Protein AF-A0A149QS52-F1 (afdb_monomer)

Radius of gyration: 24.91 Å; Cα contacts (8 Å, |Δi|>4): 402; chains: 1; bounding box: 90×67×47 Å

Structure (mmCIF, N/CA/C/O backbone):
data_AF-A0A149QS52-F1
#
_entry.id   AF-A0A149QS52-F1
#
loop_
_atom_site.group_PDB
_atom_site.id
_atom_site.type_symbol
_atom_site.label_atom_id
_atom_site.label_alt_id
_atom_site.label_comp_id
_atom_site.label_asym_id
_atom_site.label_entity_id
_atom_site.label_seq_id
_atom_site.pdbx_PDB_ins_code
_atom_site.Cartn_x
_atom_site.Cartn_y
_atom_site.Cartn_z
_atom_site.occupancy
_atom_site.B_iso_or_equiv
_atom_site.auth_seq_id
_atom_site.auth_comp_id
_atom_site.auth_asym_id
_atom_site.auth_atom_id
_atom_site.pdbx_PDB_model_num
ATOM 1 N N . MET A 1 1 ? 70.758 9.387 -26.463 1.00 49.19 1 MET A N 1
ATOM 2 C CA . MET A 1 1 ? 69.620 9.910 -25.668 1.00 49.19 1 MET A CA 1
ATOM 3 C C . MET A 1 1 ? 69.580 9.155 -24.348 1.00 49.19 1 MET A C 1
ATOM 5 O O . MET A 1 1 ? 69.603 7.935 -24.377 1.00 49.19 1 MET A O 1
ATOM 9 N N . SER A 1 2 ? 69.634 9.865 -23.218 1.00 42.16 2 SER A N 1
ATOM 10 C CA . SER A 1 2 ? 69.760 9.280 -21.871 1.00 42.16 2 SER A CA 1
ATOM 11 C C . SER A 1 2 ? 68.468 8.578 -21.426 1.00 42.16 2 SER A C 1
ATOM 13 O O . SER A 1 2 ? 67.384 9.143 -21.598 1.00 42.16 2 SER A O 1
ATOM 15 N N . MET A 1 3 ? 68.589 7.380 -20.831 1.00 37.09 3 MET A N 1
ATOM 16 C CA . MET A 1 3 ? 67.483 6.552 -20.309 1.00 37.09 3 MET A CA 1
ATOM 17 C C . MET A 1 3 ? 66.533 7.300 -19.355 1.00 37.09 3 MET A C 1
ATOM 19 O O . MET A 1 3 ? 65.380 6.902 -19.205 1.00 37.09 3 MET A O 1
ATOM 23 N N . LEU A 1 4 ? 66.965 8.420 -18.766 1.00 39.09 4 LEU A N 1
ATOM 24 C CA . LEU A 1 4 ? 66.135 9.236 -17.877 1.00 39.09 4 LEU A CA 1
ATOM 25 C C . LEU A 1 4 ? 64.912 9.875 -18.568 1.00 39.09 4 LEU A C 1
ATOM 27 O O . LEU A 1 4 ? 63.913 10.140 -17.904 1.00 39.09 4 LEU A O 1
ATOM 31 N N . LYS A 1 5 ? 64.959 10.106 -19.891 1.00 38.41 5 LYS A N 1
ATOM 32 C CA . LYS A 1 5 ? 63.836 10.707 -20.644 1.00 38.41 5 LYS A CA 1
ATOM 33 C C . LYS A 1 5 ? 62.728 9.712 -21.009 1.00 38.41 5 LYS A C 1
ATOM 35 O O . LYS A 1 5 ? 61.634 10.134 -21.362 1.00 38.41 5 LYS A O 1
ATOM 40 N N . ILE A 1 6 ? 62.998 8.407 -20.932 1.00 41.91 6 ILE A N 1
ATOM 41 C CA . ILE A 1 6 ? 62.017 7.366 -21.283 1.00 41.91 6 ILE A CA 1
ATOM 42 C C . ILE A 1 6 ? 61.098 7.073 -20.088 1.00 41.91 6 ILE A C 1
ATOM 44 O O . ILE A 1 6 ? 59.899 6.894 -20.269 1.00 41.91 6 ILE A O 1
ATOM 48 N N . ILE A 1 7 ? 61.624 7.144 -18.861 1.00 42.94 7 ILE A N 1
ATOM 49 C CA . ILE A 1 7 ? 60.865 6.863 -17.628 1.00 42.94 7 ILE A CA 1
ATOM 50 C C . ILE A 1 7 ? 59.848 7.979 -17.307 1.00 42.94 7 ILE A C 1
ATOM 52 O O . ILE A 1 7 ? 58.797 7.725 -16.713 1.00 42.94 7 ILE A O 1
ATOM 56 N N . THR A 1 8 ? 60.118 9.213 -17.740 1.00 38.91 8 THR A N 1
ATOM 57 C CA . THR A 1 8 ? 59.237 10.371 -17.508 1.00 38.91 8 THR A CA 1
ATOM 58 C C . THR A 1 8 ? 58.045 10.437 -18.468 1.00 38.91 8 THR A C 1
ATOM 60 O O . THR A 1 8 ? 57.011 10.979 -18.092 1.00 38.91 8 THR A O 1
ATOM 63 N N . LEU A 1 9 ? 58.127 9.858 -19.674 1.00 39.88 9 LEU A N 1
ATOM 64 C CA . LEU A 1 9 ? 56.989 9.843 -20.607 1.00 39.88 9 LEU A CA 1
ATOM 65 C C . LEU A 1 9 ? 55.986 8.719 -20.301 1.00 39.88 9 LEU A C 1
ATOM 67 O O . LEU A 1 9 ? 54.780 8.924 -20.419 1.00 39.88 9 LEU A O 1
ATOM 71 N N . THR A 1 10 ? 56.450 7.545 -19.866 1.00 43.22 10 THR A N 1
ATOM 72 C CA . THR A 1 10 ? 55.568 6.404 -19.555 1.00 43.22 10 THR A CA 1
ATOM 73 C C . THR A 1 10 ? 54.743 6.605 -18.283 1.00 43.22 10 THR A C 1
ATOM 75 O O . THR A 1 10 ? 53.641 6.072 -18.174 1.00 43.22 10 THR A O 1
ATOM 78 N N . THR A 1 11 ? 55.228 7.410 -17.336 1.00 44.59 11 THR A N 1
ATOM 79 C CA . THR A 1 11 ? 54.504 7.719 -16.092 1.00 44.59 11 THR A CA 1
ATOM 80 C C . THR A 1 11 ? 53.377 8.735 -16.304 1.00 44.59 11 THR A C 1
ATOM 82 O O . THR A 1 11 ? 52.309 8.578 -15.719 1.00 44.59 11 THR A O 1
ATOM 85 N N . VAL A 1 12 ? 53.539 9.714 -17.200 1.00 43.75 12 VAL A N 1
ATOM 86 C CA . VAL A 1 12 ? 52.496 10.725 -17.471 1.00 43.75 12 VAL A CA 1
ATOM 87 C C . VAL A 1 12 ? 51.313 10.141 -18.255 1.00 43.75 12 VAL A C 1
ATOM 89 O O . VAL A 1 12 ? 50.164 10.469 -17.952 1.00 43.75 12 VAL A O 1
ATOM 92 N N . VAL A 1 13 ? 51.561 9.223 -19.200 1.00 45.56 13 VAL A N 1
ATOM 93 C CA . VAL A 1 13 ? 50.500 8.557 -19.988 1.00 45.56 13 VAL A CA 1
ATOM 94 C C . VAL A 1 13 ? 49.746 7.508 -19.157 1.00 45.56 13 VAL A C 1
ATOM 96 O O . VAL A 1 13 ? 48.525 7.400 -19.257 1.00 45.56 13 VAL A O 1
ATOM 99 N N . GLY A 1 14 ? 50.441 6.778 -18.275 1.00 40.72 14 GLY A N 1
ATOM 100 C CA . GLY A 1 14 ? 49.806 5.808 -17.375 1.00 40.72 14 GLY A CA 1
ATOM 101 C C . GLY A 1 14 ? 48.867 6.455 -16.350 1.00 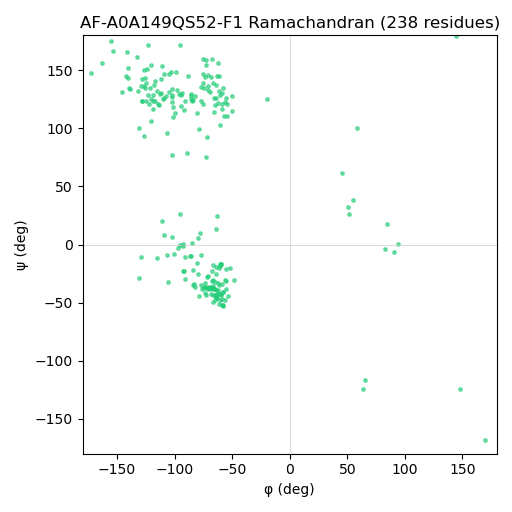40.72 14 GLY A C 1
ATOM 102 O O . GLY A 1 14 ? 47.786 5.931 -16.087 1.00 40.72 14 GLY A O 1
ATOM 103 N N . VAL A 1 15 ? 49.232 7.629 -15.820 1.00 45.12 15 VAL A N 1
ATOM 104 C CA . VAL A 1 15 ? 48.411 8.356 -14.834 1.00 45.12 15 VAL A CA 1
ATOM 105 C C . VAL A 1 15 ? 47.194 9.024 -15.484 1.00 45.12 15 VAL A C 1
ATOM 107 O O . VAL A 1 15 ? 46.111 8.997 -14.907 1.00 45.12 15 VAL A O 1
ATOM 110 N N . THR A 1 16 ? 47.306 9.551 -16.709 1.00 47.09 16 THR A N 1
ATOM 111 C CA . THR A 1 16 ? 46.136 10.098 -17.428 1.00 47.09 16 THR A CA 1
ATOM 112 C C . THR A 1 16 ? 45.157 9.007 -17.868 1.00 47.09 16 THR A C 1
ATOM 114 O O . THR A 1 16 ? 43.947 9.211 -17.761 1.00 47.09 16 THR A O 1
ATOM 117 N N . ALA A 1 17 ? 45.642 7.826 -18.270 1.00 46.97 17 ALA A N 1
ATOM 118 C CA . ALA A 1 17 ? 44.786 6.679 -18.581 1.00 46.97 17 ALA A CA 1
ATOM 119 C C . ALA A 1 17 ? 44.076 6.111 -17.336 1.00 46.97 17 ALA A C 1
ATOM 121 O O . ALA A 1 17 ? 42.897 5.770 -17.423 1.00 46.97 17 ALA A O 1
ATOM 122 N N . LEU A 1 18 ? 44.736 6.071 -16.168 1.00 43.19 18 LEU A N 1
ATOM 123 C CA . LEU A 1 18 ? 44.090 5.671 -14.909 1.00 43.19 18 LEU A CA 1
ATOM 124 C C . LEU A 1 18 ? 43.056 6.697 -14.423 1.00 43.19 18 LEU A C 1
ATOM 126 O O . LEU A 1 18 ? 41.998 6.301 -13.940 1.00 43.19 18 LEU A O 1
ATOM 130 N N . CYS A 1 19 ? 43.315 7.999 -14.578 1.00 46.00 19 CYS A N 1
ATOM 131 C CA . CYS A 1 19 ? 42.349 9.039 -14.213 1.00 46.00 19 CYS A CA 1
ATOM 132 C C . CYS A 1 19 ? 41.124 9.042 -15.140 1.00 46.00 19 CYS A C 1
ATOM 134 O O . CYS A 1 19 ? 40.009 9.246 -14.667 1.00 46.00 19 CYS A O 1
ATOM 136 N N . LEU A 1 20 ? 41.300 8.764 -16.437 1.00 44.38 20 LEU A N 1
ATOM 137 C CA . LEU A 1 20 ? 40.186 8.637 -17.381 1.00 44.38 20 LEU A CA 1
ATOM 138 C C . LEU A 1 20 ? 39.415 7.323 -17.183 1.00 44.38 20 LEU A C 1
ATOM 140 O O . LEU A 1 20 ? 38.192 7.354 -17.147 1.00 44.38 20 LEU A O 1
ATOM 144 N N . ALA A 1 21 ? 40.081 6.186 -16.962 1.00 43.22 21 ALA A N 1
ATOM 145 C CA . ALA A 1 21 ? 39.399 4.922 -16.662 1.00 43.22 21 ALA A CA 1
ATOM 146 C C . ALA A 1 21 ? 38.676 4.957 -15.302 1.00 43.22 21 ALA A C 1
ATOM 148 O O . ALA A 1 21 ? 37.561 4.455 -15.187 1.00 43.22 21 ALA A O 1
ATOM 149 N N . GLY A 1 22 ? 39.269 5.606 -14.294 1.00 37.84 22 GLY A N 1
ATOM 150 C CA . GLY A 1 22 ? 38.645 5.849 -12.994 1.00 37.84 22 GLY A CA 1
ATOM 151 C C . GLY A 1 22 ? 37.453 6.799 -13.091 1.00 37.84 22 GLY A C 1
ATOM 152 O O . GLY A 1 22 ? 36.395 6.499 -12.549 1.00 37.84 22 GLY A O 1
ATOM 153 N N . ALA A 1 23 ? 37.567 7.892 -13.851 1.00 39.66 23 ALA A N 1
ATOM 154 C CA . ALA A 1 23 ? 36.445 8.793 -14.104 1.00 39.66 23 ALA A CA 1
ATOM 155 C C . ALA A 1 23 ? 35.317 8.097 -14.878 1.00 39.66 23 ALA A C 1
ATOM 157 O O . ALA A 1 23 ? 34.161 8.290 -14.532 1.00 39.66 23 ALA A O 1
ATOM 158 N N . TRP A 1 24 ? 35.617 7.239 -15.859 1.00 36.59 24 TRP A N 1
ATOM 159 C CA . TRP A 1 24 ? 34.601 6.478 -16.595 1.00 36.59 24 TRP A CA 1
ATOM 160 C C . TRP A 1 24 ? 33.964 5.366 -15.755 1.00 36.59 24 TRP A C 1
ATOM 162 O O . TRP A 1 24 ? 32.757 5.179 -15.852 1.00 36.59 24 TRP A O 1
ATOM 172 N N . ALA A 1 25 ? 34.711 4.671 -14.892 1.00 35.16 25 ALA A N 1
ATOM 173 C CA . ALA A 1 25 ? 34.160 3.659 -13.984 1.00 35.16 25 ALA A CA 1
ATOM 174 C C . ALA A 1 25 ? 33.307 4.279 -12.859 1.00 35.16 25 ALA A C 1
ATOM 176 O O . ALA A 1 25 ? 32.247 3.751 -12.528 1.00 35.16 25 ALA A O 1
ATOM 177 N N . VAL A 1 26 ? 33.714 5.437 -12.325 1.00 35.28 26 VAL A N 1
ATOM 178 C CA . VAL A 1 26 ? 32.943 6.205 -11.329 1.00 35.28 26 VAL A CA 1
ATOM 179 C C . VAL A 1 26 ? 31.734 6.901 -11.970 1.00 35.28 26 VAL A C 1
ATOM 181 O O . VAL A 1 26 ? 30.668 6.996 -11.356 1.00 35.28 26 VAL A O 1
ATOM 184 N N . HIS A 1 27 ? 31.845 7.334 -13.230 1.00 34.22 27 HIS A N 1
ATOM 185 C CA . HIS A 1 27 ? 30.703 7.840 -13.987 1.00 34.22 27 HIS A CA 1
ATOM 186 C C . HIS A 1 27 ? 29.725 6.706 -14.302 1.00 34.22 27 HIS A C 1
ATOM 188 O O . HIS A 1 27 ? 28.541 6.877 -14.062 1.00 34.22 27 HIS A O 1
ATOM 194 N N . LYS A 1 28 ? 30.188 5.513 -14.699 1.00 31.75 28 LYS A N 1
ATOM 195 C CA . LYS A 1 28 ? 29.305 4.359 -14.926 1.00 31.75 28 LYS A CA 1
ATOM 196 C C . LYS A 1 28 ? 28.552 3.964 -13.653 1.00 31.75 28 LYS A C 1
ATOM 198 O O . LYS A 1 28 ? 27.331 3.903 -13.681 1.00 31.75 28 LYS A O 1
ATOM 203 N N . HIS A 1 29 ? 29.244 3.843 -12.517 1.00 30.28 29 HIS A N 1
ATOM 204 C CA . HIS A 1 29 ? 28.594 3.465 -11.258 1.00 30.28 29 HIS A CA 1
ATOM 205 C C . HIS A 1 29 ? 27.628 4.516 -10.692 1.00 30.28 29 HIS A C 1
ATOM 207 O O . HIS A 1 29 ? 26.643 4.129 -10.075 1.00 30.28 29 HIS A O 1
ATOM 213 N N . SER A 1 30 ? 27.854 5.822 -10.898 1.00 30.91 30 SER A N 1
ATOM 214 C CA . SER A 1 30 ? 26.916 6.850 -10.399 1.00 30.91 30 SER A CA 1
ATOM 215 C C . SER A 1 30 ? 25.830 7.257 -11.405 1.00 30.91 30 SER A C 1
ATOM 217 O O . SER A 1 30 ? 24.763 7.721 -10.998 1.00 30.91 30 SER A O 1
ATOM 219 N N . VAL A 1 31 ? 26.062 7.051 -12.706 1.00 35.75 31 VAL A N 1
ATOM 220 C CA . VAL A 1 31 ? 25.079 7.301 -13.771 1.00 35.75 31 VAL A CA 1
ATOM 221 C C . VAL A 1 31 ? 24.122 6.108 -13.921 1.00 35.75 31 VAL A C 1
ATOM 223 O O . VAL A 1 31 ? 22.934 6.332 -14.144 1.00 35.75 31 VAL A O 1
ATOM 226 N N . GLU A 1 32 ? 24.558 4.858 -13.717 1.00 35.94 32 GLU A N 1
ATOM 227 C CA . GLU A 1 32 ? 23.735 3.659 -13.986 1.00 35.94 32 GLU A CA 1
ATOM 228 C C . GLU A 1 32 ? 22.505 3.488 -13.078 1.00 35.94 32 GLU A C 1
ATOM 230 O O . GLU A 1 32 ? 21.488 2.966 -13.535 1.00 35.94 32 GLU A O 1
ATOM 235 N N . GLU A 1 33 ? 22.534 3.951 -11.828 1.00 43.22 33 GLU A N 1
ATOM 236 C CA . GLU A 1 33 ? 21.426 3.710 -10.887 1.00 43.22 33 GLU A CA 1
ATOM 237 C C . GLU A 1 33 ? 20.361 4.822 -10.914 1.00 43.22 33 GLU A C 1
ATOM 239 O O . GLU A 1 33 ? 19.174 4.573 -10.719 1.00 43.22 33 GLU A O 1
ATOM 244 N N . LYS A 1 34 ? 20.759 6.064 -11.225 1.00 45.91 34 LYS A N 1
ATOM 245 C CA . LYS A 1 34 ? 19.861 7.235 -11.199 1.00 45.91 34 LYS A CA 1
ATOM 246 C C . LYS A 1 34 ? 19.325 7.669 -12.563 1.00 45.91 34 LYS A C 1
ATOM 248 O O . LYS A 1 34 ? 18.485 8.567 -12.599 1.00 45.91 34 LYS A O 1
ATOM 253 N N . THR A 1 35 ? 19.803 7.096 -13.674 1.00 43.28 35 THR A N 1
ATOM 254 C CA . THR A 1 35 ? 19.451 7.589 -15.025 1.00 43.28 35 THR A CA 1
ATOM 255 C C . THR A 1 35 ? 18.946 6.539 -16.012 1.00 43.28 35 THR A C 1
ATOM 257 O O . THR A 1 35 ? 18.396 6.925 -17.042 1.00 43.28 35 THR A O 1
ATOM 260 N N . MET A 1 36 ? 19.046 5.241 -15.713 1.00 49.81 36 MET A N 1
ATOM 261 C CA . MET A 1 36 ? 18.537 4.187 -16.597 1.00 49.81 36 MET A CA 1
ATOM 262 C C . MET A 1 36 ? 17.307 3.499 -16.015 1.00 49.81 36 MET A C 1
ATOM 264 O O . MET A 1 36 ? 17.164 3.398 -14.803 1.00 49.81 36 MET A O 1
ATOM 268 N N . SER A 1 37 ? 16.394 3.075 -16.894 1.00 62.84 37 SER A N 1
ATOM 269 C CA . SER A 1 37 ? 15.287 2.213 -16.480 1.00 62.84 37 SER A CA 1
ATOM 270 C C . SER A 1 37 ? 15.827 0.810 -16.233 1.00 62.84 37 SER A C 1
ATOM 272 O O . SER A 1 37 ? 16.584 0.297 -17.060 1.00 62.84 37 SER A O 1
ATOM 274 N N . HIS A 1 38 ? 15.434 0.180 -15.132 1.00 72.31 38 HIS A N 1
ATOM 275 C CA . HIS A 1 38 ? 15.897 -1.161 -14.780 1.00 72.31 38 HIS A CA 1
ATOM 276 C C . HIS A 1 38 ? 14.811 -2.176 -15.104 1.00 72.31 38 HIS A C 1
ATOM 278 O O . HIS A 1 38 ? 13.668 -2.039 -14.664 1.00 72.31 38 HIS A O 1
ATOM 284 N N . GLN A 1 39 ? 15.165 -3.206 -15.875 1.00 78.75 39 GLN A N 1
ATOM 285 C CA . GLN A 1 39 ? 14.323 -4.390 -15.963 1.00 78.75 39 GLN A CA 1
ATOM 286 C C . GLN A 1 39 ? 14.495 -5.192 -14.672 1.00 78.75 39 GLN A C 1
ATOM 288 O O . GLN A 1 39 ? 15.601 -5.612 -14.337 1.00 78.75 39 GLN A O 1
ATOM 293 N N . VAL A 1 40 ? 13.397 -5.402 -13.958 1.00 81.50 40 VAL A N 1
ATOM 294 C CA . VAL A 1 40 ? 13.353 -6.115 -12.685 1.00 81.50 40 VAL A CA 1
ATOM 295 C C . VAL A 1 40 ? 12.409 -7.299 -12.825 1.00 81.50 40 VAL A C 1
ATOM 297 O O . VAL A 1 40 ? 11.315 -7.172 -13.374 1.00 81.50 40 VAL A O 1
ATOM 300 N N . LEU A 1 41 ? 12.842 -8.458 -12.333 1.00 80.50 41 LEU A N 1
ATOM 301 C CA . LEU A 1 41 ? 11.996 -9.643 -12.234 1.00 80.50 41 LEU A CA 1
ATOM 302 C C . LEU A 1 41 ? 11.367 -9.696 -10.851 1.00 80.50 41 LEU A C 1
ATOM 304 O O . LEU A 1 41 ? 12.080 -9.582 -9.854 1.00 80.50 41 LEU A O 1
ATOM 308 N N . ILE A 1 42 ? 10.053 -9.887 -10.802 1.00 83.56 42 ILE A N 1
ATOM 309 C CA . ILE A 1 42 ? 9.299 -10.072 -9.567 1.00 83.56 42 ILE A CA 1
ATOM 310 C C . ILE A 1 42 ? 8.409 -11.293 -9.761 1.00 83.56 42 ILE A C 1
ATOM 312 O O . ILE A 1 42 ? 7.370 -11.229 -10.419 1.00 83.56 42 ILE A O 1
ATOM 316 N N . GLY A 1 43 ? 8.859 -12.425 -9.221 1.00 84.00 43 GLY A N 1
ATOM 317 C CA . GLY A 1 43 ? 8.182 -13.701 -9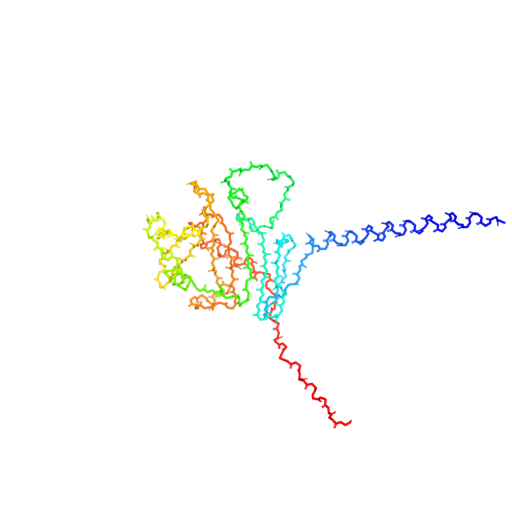.404 1.00 84.00 43 GLY A CA 1
ATOM 318 C C . GLY A 1 43 ? 8.171 -14.132 -10.866 1.00 84.00 43 GLY A C 1
ATOM 319 O O . GLY A 1 43 ? 9.216 -14.215 -11.510 1.00 84.00 43 GLY A O 1
ATOM 320 N N . ASP A 1 44 ? 6.973 -14.382 -11.380 1.00 83.88 44 ASP A N 1
ATOM 321 C CA . ASP A 1 44 ? 6.733 -14.801 -12.758 1.00 83.88 44 ASP A CA 1
ATOM 322 C C . ASP A 1 44 ? 6.636 -13.610 -13.741 1.00 83.88 44 ASP A C 1
ATOM 324 O O . ASP A 1 44 ? 6.437 -13.824 -14.932 1.00 83.88 44 ASP A O 1
ATOM 328 N N . ASP A 1 45 ? 6.795 -12.362 -13.285 1.00 86.69 45 ASP A N 1
ATOM 329 C CA . ASP A 1 45 ? 6.570 -11.150 -14.082 1.00 86.69 45 ASP A CA 1
ATOM 330 C C . ASP A 1 45 ? 7.824 -10.273 -14.201 1.00 86.69 45 ASP A C 1
ATOM 332 O O . ASP A 1 45 ? 8.709 -10.268 -13.339 1.00 86.69 45 ASP A O 1
ATOM 336 N N . CYS A 1 46 ? 7.887 -9.491 -15.283 1.00 84.88 46 CYS A N 1
ATOM 337 C CA . CYS A 1 46 ? 8.944 -8.518 -15.530 1.00 84.88 46 CYS A CA 1
ATOM 338 C C . CYS A 1 46 ? 8.409 -7.081 -15.602 1.00 84.88 46 CYS A C 1
ATOM 340 O O . CYS A 1 46 ? 7.403 -6.789 -16.258 1.00 84.88 46 CYS A O 1
ATOM 342 N N . PHE A 1 47 ? 9.140 -6.170 -14.962 1.00 86.31 47 PHE A N 1
ATOM 343 C CA . PHE A 1 47 ? 8.814 -4.751 -14.870 1.00 86.31 47 PHE A CA 1
ATOM 344 C C . PHE A 1 47 ? 9.983 -3.910 -15.377 1.00 86.31 47 PHE A C 1
ATOM 346 O O . PHE A 1 47 ? 11.133 -4.214 -15.077 1.00 86.31 47 PHE A O 1
ATOM 353 N N . VAL A 1 48 ? 9.709 -2.846 -16.130 1.00 87.06 48 VAL A N 1
ATOM 354 C CA . VAL A 1 48 ? 10.712 -1.849 -16.535 1.00 87.06 48 VAL A CA 1
ATOM 355 C C . VAL A 1 48 ? 10.474 -0.584 -15.727 1.00 87.06 48 VAL A C 1
ATOM 357 O O . VAL A 1 48 ? 9.621 0.235 -16.070 1.00 87.06 48 VAL A O 1
ATOM 360 N N . ILE A 1 49 ? 11.215 -0.457 -14.630 1.00 85.94 49 ILE A N 1
ATOM 361 C CA . ILE A 1 49 ? 11.051 0.623 -13.659 1.00 85.94 49 ILE A CA 1
ATOM 362 C C . ILE A 1 49 ? 11.828 1.849 -14.143 1.00 85.94 49 ILE A C 1
ATOM 364 O O . ILE A 1 49 ? 13.031 1.730 -14.388 1.00 85.94 49 ILE A O 1
ATOM 368 N N . PRO A 1 50 ? 11.192 3.025 -14.289 1.00 85.56 50 PRO A N 1
ATOM 369 C CA . PRO A 1 50 ? 11.898 4.245 -14.649 1.00 85.56 50 PRO A CA 1
ATOM 370 C C . PRO A 1 50 ? 12.933 4.646 -13.585 1.00 85.56 50 PRO A C 1
ATOM 372 O O . PRO A 1 50 ? 12.778 4.320 -12.406 1.00 85.56 50 PRO A O 1
ATOM 375 N N . PRO A 1 51 ? 13.963 5.417 -13.963 1.00 82.06 51 PRO A N 1
ATOM 376 C CA . PRO A 1 51 ? 14.987 5.854 -13.024 1.00 82.06 51 PRO A CA 1
ATOM 377 C C . PRO A 1 51 ? 14.419 6.715 -11.889 1.00 82.06 51 PRO A C 1
ATOM 379 O O . PRO A 1 51 ? 13.530 7.546 -12.090 1.00 82.06 51 PRO A O 1
ATOM 382 N N . GLY A 1 52 ? 15.003 6.559 -10.699 1.00 82.75 52 GLY A N 1
ATOM 383 C CA . GLY A 1 52 ? 14.723 7.386 -9.523 1.00 82.75 52 GLY A CA 1
ATOM 384 C C . GLY A 1 52 ? 13.610 6.879 -8.605 1.00 82.75 52 GLY A C 1
ATOM 385 O O . GLY A 1 52 ? 13.427 7.462 -7.545 1.00 82.75 52 GLY A O 1
ATOM 386 N N . TYR A 1 53 ? 12.888 5.816 -8.970 1.00 85.38 53 TYR A N 1
ATOM 387 C CA . TYR A 1 53 ? 11.846 5.248 -8.104 1.00 85.38 53 TYR A CA 1
ATOM 388 C C . TYR A 1 53 ? 12.387 4.277 -7.055 1.00 85.38 53 TYR A C 1
ATOM 390 O O . TYR A 1 53 ? 11.720 4.051 -6.053 1.00 85.38 53 TYR A O 1
ATOM 398 N N . SER A 1 54 ? 13.566 3.688 -7.259 1.00 72.00 54 SER A N 1
ATOM 399 C CA . SER A 1 54 ? 14.152 2.738 -6.313 1.00 72.00 54 SER A CA 1
ATOM 400 C C . SER A 1 54 ? 14.481 3.423 -4.984 1.00 72.00 54 SER A C 1
ATOM 402 O O . SER A 1 54 ? 15.323 4.325 -4.946 1.00 72.00 54 SER A O 1
ATOM 404 N N . SER A 1 55 ? 13.883 2.969 -3.882 1.00 60.50 55 SER A N 1
ATOM 405 C CA . SER A 1 55 ? 14.393 3.311 -2.554 1.00 60.50 55 SER A CA 1
ATOM 406 C C . SER A 1 55 ? 15.620 2.442 -2.289 1.00 60.50 55 SER A C 1
ATOM 408 O O . SER A 1 55 ? 15.513 1.221 -2.362 1.00 60.50 55 SER A O 1
ATOM 410 N N . GLY A 1 56 ? 16.781 3.036 -1.996 1.00 48.28 56 GLY A N 1
ATOM 411 C CA . GLY A 1 56 ? 18.073 2.350 -1.804 1.00 48.28 56 GLY A CA 1
ATOM 412 C C . GLY A 1 56 ? 18.167 1.363 -0.626 1.00 48.28 56 GLY A C 1
ATOM 413 O O . GLY A 1 56 ? 19.257 1.118 -0.120 1.00 48.28 56 GLY A O 1
ATOM 414 N N . GLN A 1 57 ? 17.052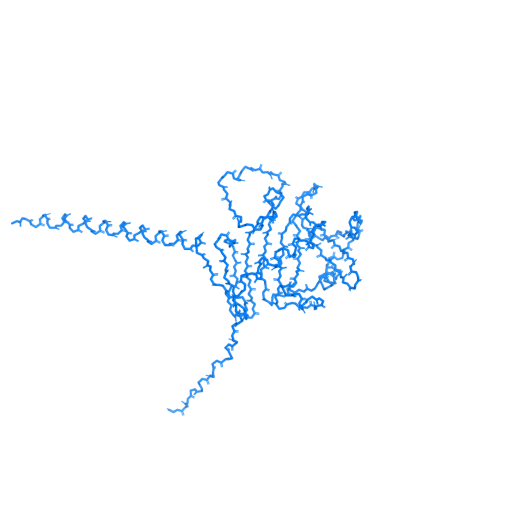 0.799 -0.166 1.00 42.19 57 GLN A N 1
ATOM 415 C CA . GLN A 1 57 ? 16.987 -0.277 0.810 1.00 42.19 57 GLN A CA 1
ATOM 416 C C . GLN A 1 57 ? 16.232 -1.465 0.210 1.00 42.19 57 GLN A C 1
ATOM 418 O O . GLN A 1 57 ? 15.075 -1.337 -0.162 1.00 42.19 57 GLN A O 1
ATOM 423 N N . GLY A 1 58 ? 16.907 -2.614 0.153 1.00 51.56 58 GLY A N 1
ATOM 424 C CA . GLY A 1 58 ? 16.293 -3.939 0.244 1.00 51.56 58 GLY A CA 1
ATOM 425 C C . GLY A 1 58 ? 15.228 -4.287 -0.796 1.00 51.56 58 GLY A C 1
ATOM 426 O O . GLY A 1 58 ? 14.048 -4.018 -0.626 1.00 51.56 58 GLY A O 1
ATOM 427 N N . GLY A 1 59 ? 15.628 -5.041 -1.814 1.00 55.38 59 GLY A N 1
ATOM 428 C CA . GLY A 1 59 ? 14.700 -5.815 -2.626 1.00 55.38 59 GLY A CA 1
ATOM 429 C C . GLY A 1 59 ? 15.218 -7.233 -2.780 1.00 55.38 59 GLY A C 1
ATOM 430 O O . GLY A 1 59 ? 16.386 -7.441 -3.108 1.00 55.38 59 GLY A O 1
ATOM 431 N N . ARG A 1 60 ? 14.358 -8.223 -2.552 1.00 64.50 60 ARG A N 1
ATOM 432 C CA . ARG A 1 60 ? 14.614 -9.592 -3.004 1.00 64.50 60 ARG A CA 1
ATOM 433 C C . ARG A 1 60 ? 14.035 -9.702 -4.405 1.00 64.50 60 ARG A C 1
ATOM 435 O O . ARG A 1 60 ? 12.921 -10.174 -4.570 1.00 64.50 60 ARG A O 1
ATOM 442 N N . VAL A 1 61 ? 14.741 -9.189 -5.403 1.00 63.34 61 VAL A N 1
ATOM 443 C CA . VAL A 1 61 ? 14.278 -9.238 -6.797 1.00 63.34 61 VAL A CA 1
ATOM 444 C C . VAL A 1 61 ? 14.749 -10.530 -7.466 1.00 63.34 61 VAL A C 1
ATOM 446 O O . VAL A 1 61 ? 15.827 -11.038 -7.158 1.00 63.34 61 VAL A O 1
ATOM 449 N N . GLY A 1 62 ? 13.940 -11.090 -8.360 1.00 62.34 62 GLY A N 1
ATOM 450 C CA . GLY A 1 62 ? 14.225 -12.352 -9.040 1.00 62.34 62 GLY A CA 1
ATOM 451 C C . GLY A 1 62 ? 12.978 -13.196 -9.301 1.00 62.34 62 GLY A C 1
ATOM 452 O O . GLY A 1 62 ? 11.865 -12.845 -8.913 1.00 62.34 62 GLY A O 1
ATOM 453 N N . ASN A 1 63 ? 13.190 -14.349 -9.933 1.00 61.25 63 ASN A N 1
ATOM 454 C CA . ASN A 1 63 ? 12.160 -15.333 -10.287 1.00 61.25 63 ASN A CA 1
ATOM 455 C C . ASN A 1 63 ? 12.020 -16.470 -9.253 1.00 61.25 63 ASN A C 1
ATOM 457 O O . ASN A 1 63 ? 11.664 -17.597 -9.594 1.00 61.25 63 ASN A O 1
ATOM 461 N N . THR A 1 64 ? 12.369 -16.205 -7.992 1.00 62.09 64 THR A N 1
ATOM 462 C CA . THR A 1 64 ? 12.320 -17.204 -6.910 1.00 62.09 64 THR A CA 1
ATOM 463 C C . THR A 1 64 ? 11.008 -17.118 -6.126 1.00 62.09 64 THR A C 1
ATOM 465 O O . THR A 1 64 ? 10.206 -16.214 -6.340 1.00 62.09 64 THR A O 1
ATOM 468 N N . GLY A 1 65 ? 10.771 -18.081 -5.226 1.00 72.06 65 GLY A N 1
ATOM 469 C CA . GLY A 1 65 ? 9.471 -18.312 -4.583 1.00 72.06 65 GLY A CA 1
ATOM 470 C C . GLY A 1 65 ? 8.837 -17.126 -3.846 1.00 72.06 65 GLY A C 1
ATOM 471 O O . GLY A 1 65 ? 7.624 -17.149 -3.680 1.00 72.06 65 GLY A O 1
ATOM 472 N N . MET A 1 66 ? 9.606 -16.106 -3.443 1.00 82.31 66 MET A N 1
ATOM 473 C CA . MET A 1 66 ? 9.061 -14.802 -3.039 1.00 82.31 66 MET A CA 1
ATOM 474 C C . MET A 1 66 ? 9.989 -13.689 -3.519 1.00 82.31 66 MET A C 1
ATOM 476 O O . MET A 1 66 ? 11.217 -13.864 -3.511 1.00 82.31 66 MET A O 1
ATOM 480 N N . ALA A 1 67 ? 9.408 -12.555 -3.895 1.00 84.00 67 ALA A N 1
ATOM 481 C CA . ALA A 1 67 ? 10.157 -11.395 -4.351 1.00 84.00 67 ALA A CA 1
ATOM 482 C C . ALA A 1 67 ? 9.563 -10.088 -3.821 1.00 84.00 67 ALA A C 1
ATOM 484 O O . ALA A 1 67 ? 8.366 -9.994 -3.577 1.00 84.00 67 ALA A O 1
ATOM 485 N N . LEU A 1 68 ? 10.405 -9.072 -3.655 1.00 85.38 68 LEU A N 1
ATOM 486 C CA . LEU A 1 68 ? 10.005 -7.770 -3.133 1.00 85.38 68 LEU A CA 1
ATOM 487 C C . LEU A 1 68 ? 10.817 -6.662 -3.800 1.00 85.38 68 LEU A C 1
ATOM 489 O O . LEU A 1 68 ? 12.047 -6.738 -3.851 1.00 85.38 68 LEU A O 1
ATOM 493 N N . LEU A 1 69 ? 10.123 -5.633 -4.281 1.00 86.00 69 LEU A N 1
ATOM 494 C CA . LEU A 1 69 ? 10.695 -4.408 -4.832 1.00 86.00 69 LEU A CA 1
ATOM 495 C C . LEU A 1 69 ? 10.112 -3.207 -4.096 1.00 86.00 69 LEU A C 1
ATOM 497 O O . LEU A 1 69 ? 8.898 -3.026 -4.099 1.00 86.00 69 LEU A O 1
ATOM 501 N N . MET A 1 70 ? 10.978 -2.378 -3.518 1.00 87.69 70 MET A N 1
ATOM 502 C CA . MET A 1 70 ? 10.583 -1.137 -2.857 1.00 87.69 70 MET A CA 1
ATOM 503 C C . MET A 1 70 ? 10.759 0.064 -3.783 1.00 87.69 70 MET A C 1
ATOM 505 O O . MET A 1 70 ? 11.793 0.241 -4.435 1.00 87.69 70 MET A O 1
ATOM 509 N N . LEU A 1 71 ? 9.727 0.894 -3.826 1.00 90.06 71 LEU A N 1
ATOM 510 C CA . LEU A 1 71 ? 9.632 2.089 -4.641 1.00 90.06 71 LEU A CA 1
ATOM 511 C C . LEU A 1 71 ? 9.241 3.258 -3.745 1.00 90.06 71 LEU A C 1
ATOM 513 O O . LEU A 1 71 ? 8.390 3.099 -2.875 1.00 90.06 71 LEU A O 1
ATOM 517 N N . ARG A 1 72 ? 9.800 4.438 -3.994 1.00 90.88 72 ARG A N 1
ATOM 518 C CA . ARG A 1 72 ? 9.440 5.664 -3.281 1.00 90.88 72 ARG A CA 1
ATOM 519 C C . ARG A 1 72 ? 8.981 6.737 -4.255 1.00 90.88 72 ARG A C 1
ATOM 521 O O . ARG A 1 72 ? 9.668 7.051 -5.230 1.00 90.88 72 ARG A O 1
ATOM 528 N N . MET A 1 73 ? 7.814 7.307 -3.984 1.00 92.81 73 MET A N 1
ATOM 529 C CA . MET A 1 73 ? 7.161 8.291 -4.844 1.00 92.81 73 MET A CA 1
ATOM 530 C C . MET A 1 73 ? 6.487 9.401 -4.036 1.00 92.81 73 MET A C 1
ATOM 532 O O . MET A 1 73 ? 6.311 9.272 -2.828 1.00 92.81 73 MET A O 1
ATOM 536 N N . GLN A 1 74 ? 6.130 10.496 -4.710 1.00 93.31 74 GLN A N 1
ATOM 537 C CA . GLN A 1 74 ? 5.481 11.661 -4.104 1.00 93.31 74 GLN A CA 1
ATOM 538 C C . GLN A 1 74 ? 4.052 11.853 -4.634 1.00 93.31 74 GLN A C 1
ATOM 540 O O . GLN A 1 74 ? 3.850 12.040 -5.840 1.00 93.31 74 GLN A O 1
ATOM 545 N N . TYR A 1 75 ? 3.059 11.837 -3.746 1.00 92.19 75 TYR A N 1
ATOM 546 C CA . TYR A 1 75 ? 1.653 12.101 -4.074 1.00 92.19 75 TYR A CA 1
ATOM 547 C C . TYR A 1 75 ? 1.402 13.603 -4.306 1.00 92.19 75 TYR A C 1
ATOM 549 O O . TYR A 1 75 ? 2.051 14.418 -3.655 1.00 92.19 75 TYR A O 1
ATOM 557 N N . PRO A 1 76 ? 0.486 14.019 -5.208 1.00 92.44 76 PRO A N 1
ATOM 558 C CA . PRO A 1 76 ? -0.365 13.222 -6.106 1.00 92.44 76 PRO A CA 1
ATOM 559 C C . PRO A 1 76 ? 0.283 12.847 -7.443 1.00 92.44 76 PRO A C 1
ATOM 561 O O . PRO A 1 76 ? -0.253 12.038 -8.192 1.00 92.44 76 PRO A O 1
ATOM 564 N N . SER A 1 77 ? 1.444 13.417 -7.770 1.00 92.75 77 SER A N 1
ATOM 565 C CA . SER A 1 77 ? 2.080 13.208 -9.082 1.00 92.75 77 SER A CA 1
ATOM 566 C C . SER A 1 77 ? 2.578 11.774 -9.321 1.00 92.75 77 SER A C 1
ATOM 568 O O . SER A 1 77 ? 2.792 11.367 -10.467 1.00 92.75 77 SER A O 1
ATOM 570 N N . LEU A 1 78 ? 2.822 11.033 -8.235 1.00 93.94 78 LEU A N 1
ATOM 571 C CA . LEU A 1 78 ? 3.541 9.759 -8.207 1.00 93.94 78 LEU A CA 1
ATOM 572 C C . LEU A 1 78 ? 4.886 9.837 -8.945 1.00 93.94 78 LEU A C 1
ATOM 574 O O . LEU A 1 78 ? 5.313 8.875 -9.584 1.00 93.94 78 LEU A O 1
ATOM 578 N N . ALA A 1 79 ? 5.531 11.005 -8.914 1.00 92.12 79 ALA A N 1
ATOM 579 C CA . ALA A 1 79 ? 6.885 11.203 -9.408 1.00 92.12 79 ALA A CA 1
ATOM 580 C C . ALA A 1 79 ? 7.896 10.542 -8.452 1.00 92.12 79 ALA A C 1
ATOM 582 O O . ALA A 1 79 ? 7.598 10.394 -7.263 1.00 92.12 79 ALA A O 1
ATOM 583 N N . PRO A 1 80 ? 9.088 10.149 -8.938 1.00 89.81 80 PRO A N 1
ATOM 584 C CA . PRO A 1 80 ? 10.120 9.598 -8.070 1.00 89.81 80 PRO A CA 1
ATOM 585 C C . PRO A 1 80 ? 10.538 10.639 -7.031 1.00 89.81 80 PRO A C 1
ATOM 587 O O . PRO A 1 80 ? 10.828 11.787 -7.386 1.00 89.81 80 PRO A O 1
ATOM 590 N N . PHE A 1 81 ? 10.603 10.241 -5.762 1.00 85.75 81 PHE A N 1
ATOM 591 C CA . PHE A 1 81 ? 11.085 11.140 -4.721 1.00 85.75 81 PHE A CA 1
ATOM 592 C C . PHE A 1 81 ? 12.591 11.368 -4.869 1.00 85.75 81 PHE A C 1
ATOM 594 O O . PHE A 1 81 ? 13.370 10.427 -5.032 1.00 85.75 81 PHE A O 1
ATOM 601 N N . ARG A 1 82 ? 13.016 12.629 -4.791 1.00 76.25 82 ARG A N 1
ATOM 602 C CA . ARG A 1 82 ? 14.430 13.005 -4.800 1.00 76.25 82 ARG A CA 1
ATOM 603 C C . ARG A 1 82 ? 14.742 13.739 -3.516 1.00 76.25 82 ARG A C 1
ATOM 605 O O . ARG A 1 82 ? 14.386 14.902 -3.368 1.00 76.25 82 ARG A O 1
ATOM 612 N N . GLU A 1 83 ? 15.445 13.057 -2.626 1.00 68.00 83 GLU A N 1
ATOM 613 C CA . GLU A 1 83 ? 15.970 13.675 -1.420 1.00 68.00 83 GLU A CA 1
ATOM 614 C C . GLU A 1 83 ? 16.958 14.784 -1.813 1.00 68.00 83 GLU A C 1
ATOM 616 O O . GLU A 1 83 ? 17.929 14.551 -2.547 1.00 68.00 83 GLU A O 1
ATOM 621 N N . THR A 1 84 ? 16.687 16.014 -1.379 1.00 63.88 84 THR A N 1
ATOM 622 C CA . THR A 1 84 ? 17.614 17.136 -1.545 1.00 63.88 84 THR A CA 1
ATOM 623 C C . THR A 1 84 ? 18.391 17.339 -0.248 1.00 63.88 84 THR A C 1
ATOM 625 O O . THR A 1 84 ? 17.885 17.107 0.845 1.00 63.88 84 THR A O 1
ATOM 628 N N . LYS A 1 85 ? 19.642 17.806 -0.346 1.00 56.31 85 LYS A N 1
ATOM 629 C CA . LYS A 1 85 ? 20.506 18.054 0.828 1.00 56.31 85 LYS A CA 1
ATOM 630 C C . LYS A 1 85 ? 19.923 19.076 1.818 1.00 56.31 85 LYS A C 1
ATOM 632 O O . LYS A 1 85 ? 20.381 19.151 2.952 1.00 56.31 85 LYS A O 1
ATOM 637 N N . GLU A 1 86 ? 18.938 19.854 1.382 1.00 54.50 86 GLU A N 1
ATOM 638 C CA . GLU A 1 86 ? 18.244 20.882 2.161 1.0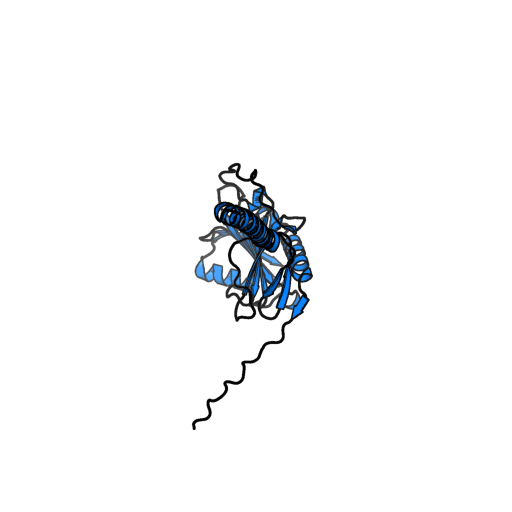0 54.50 86 GLU A CA 1
ATOM 639 C C . GLU A 1 86 ? 17.073 20.314 2.986 1.00 54.50 86 GLU A C 1
ATOM 641 O O . GLU A 1 86 ? 16.559 21.006 3.854 1.00 54.50 86 GLU A O 1
ATOM 646 N N . MET A 1 87 ? 16.680 19.047 2.783 1.00 59.41 87 MET A N 1
ATOM 647 C CA . MET A 1 87 ? 15.575 18.405 3.515 1.00 59.41 87 MET A CA 1
ATOM 648 C C . MET A 1 87 ? 15.927 17.964 4.945 1.00 59.41 87 MET A C 1
ATOM 650 O O . MET A 1 87 ? 15.029 17.629 5.709 1.00 59.41 87 MET A O 1
ATOM 654 N N . HIS A 1 88 ? 17.201 18.007 5.354 1.00 53.09 88 HIS A N 1
ATOM 655 C CA . HIS A 1 88 ? 17.626 17.631 6.712 1.00 53.09 88 HIS A CA 1
ATOM 656 C C . HIS A 1 88 ? 17.350 18.695 7.793 1.00 53.09 88 HIS A C 1
ATOM 658 O O . HIS A 1 88 ? 17.811 18.552 8.930 1.00 53.09 88 HIS A O 1
ATOM 664 N N . THR A 1 89 ? 16.599 19.759 7.494 1.00 52.12 89 THR A N 1
ATOM 665 C CA . THR A 1 89 ? 16.075 20.639 8.546 1.00 52.12 89 THR A CA 1
ATOM 666 C C . THR A 1 89 ? 15.065 19.876 9.398 1.00 52.12 89 THR A C 1
ATOM 668 O O . THR A 1 89 ? 14.017 19.444 8.933 1.00 52.12 89 THR A O 1
ATOM 671 N N . GLN A 1 90 ? 15.439 19.673 10.659 1.00 52.44 90 GLN A N 1
ATOM 672 C CA . GLN A 1 90 ? 14.742 18.842 11.631 1.00 52.44 90 GLN A CA 1
ATOM 673 C C . GLN A 1 90 ? 13.298 19.318 11.843 1.00 52.44 90 GLN A C 1
ATOM 675 O O . GLN A 1 90 ? 13.075 20.403 12.377 1.00 52.44 90 GLN A O 1
ATOM 680 N N . HIS A 1 91 ? 12.327 18.468 11.503 1.00 58.06 91 HIS A N 1
ATOM 681 C CA . HIS A 1 91 ? 10.948 18.564 11.983 1.00 58.06 91 HIS A CA 1
ATOM 682 C C . HIS A 1 91 ? 10.742 17.526 13.100 1.00 58.06 91 HIS A C 1
ATOM 684 O O . HIS A 1 91 ? 10.206 16.444 12.845 1.00 58.06 91 HIS A O 1
ATOM 690 N N . PRO A 1 92 ? 11.228 17.781 14.333 1.00 57.34 92 PRO A N 1
ATOM 691 C CA . PRO A 1 92 ? 11.065 16.833 15.427 1.00 57.34 92 PRO A CA 1
ATOM 692 C C . PRO A 1 92 ? 9.571 16.566 15.663 1.00 57.34 92 PRO A C 1
ATOM 694 O O . PRO A 1 92 ? 8.807 17.489 15.930 1.00 57.34 92 PRO A O 1
ATOM 697 N N . GLY A 1 93 ? 9.163 15.300 15.544 1.00 60.94 93 GLY A N 1
ATOM 698 C CA . GLY A 1 93 ? 7.785 14.852 15.781 1.00 60.94 93 GLY A CA 1
ATOM 699 C C . GLY A 1 93 ? 6.875 14.767 14.548 1.00 60.94 93 GLY A C 1
ATOM 700 O O . GLY A 1 93 ? 5.716 14.381 14.702 1.00 60.94 93 GLY A O 1
ATOM 701 N N . GLN A 1 94 ? 7.362 15.083 13.341 1.00 68.75 94 GLN A N 1
ATOM 702 C CA . GLN A 1 94 ? 6.591 14.938 12.098 1.00 68.75 94 GLN A CA 1
ATOM 703 C C . GLN A 1 94 ? 7.158 13.833 11.201 1.00 68.75 94 GLN A C 1
ATOM 705 O O . GLN A 1 94 ? 8.370 13.647 11.107 1.00 68.75 94 GLN A O 1
ATOM 710 N N . SER A 1 95 ? 6.265 13.091 10.544 1.00 77.38 95 SER A N 1
ATOM 711 C CA . SER A 1 95 ? 6.629 12.022 9.615 1.00 77.38 95 SER A CA 1
ATOM 712 C C . SER A 1 95 ? 7.126 12.595 8.285 1.00 77.38 95 SER A C 1
ATOM 714 O O . SER A 1 95 ? 6.499 13.500 7.737 1.00 77.38 95 SER A O 1
ATOM 716 N N . GLU A 1 96 ? 8.175 12.019 7.691 1.00 81.06 96 GLU A N 1
ATOM 717 C CA . GLU A 1 96 ? 8.595 12.354 6.315 1.00 81.06 96 GLU A CA 1
ATOM 718 C C . GLU A 1 96 ? 7.460 12.145 5.296 1.00 81.06 96 GLU A C 1
ATOM 720 O O . GLU A 1 96 ? 7.350 12.885 4.320 1.00 81.06 96 GLU A O 1
ATOM 725 N N . PHE A 1 97 ? 6.567 11.184 5.562 1.00 86.75 97 PHE A N 1
ATOM 726 C CA . PHE A 1 97 ? 5.366 10.940 4.762 1.00 86.75 97 PHE A CA 1
ATOM 727 C C . PHE A 1 97 ? 4.382 12.114 4.809 1.00 86.75 97 PHE A C 1
ATOM 729 O O . PHE A 1 97 ? 3.695 12.378 3.824 1.00 86.75 97 PHE A O 1
ATOM 736 N N . ASP A 1 98 ? 4.326 12.836 5.931 1.00 84.50 98 ASP A N 1
ATOM 737 C CA . ASP A 1 98 ? 3.464 14.008 6.085 1.00 84.50 98 ASP A CA 1
ATOM 738 C C . ASP A 1 98 ? 4.072 15.236 5.405 1.00 84.50 98 ASP A C 1
ATOM 740 O O . ASP A 1 98 ? 3.350 15.959 4.716 1.00 84.50 98 ASP A O 1
ATOM 744 N N . ILE A 1 99 ? 5.379 15.451 5.602 1.00 83.62 99 ILE A N 1
ATOM 745 C CA . ILE A 1 99 ? 6.110 16.652 5.168 1.00 83.62 99 ILE A CA 1
ATOM 746 C C . ILE A 1 99 ? 6.315 16.657 3.654 1.00 83.62 99 ILE A C 1
ATOM 748 O O . ILE A 1 99 ? 6.156 17.692 3.010 1.00 83.62 99 ILE A O 1
ATOM 752 N N . PHE A 1 100 ? 6.685 15.508 3.086 1.00 86.44 100 PHE A N 1
ATOM 753 C CA . PHE A 1 100 ? 7.074 15.409 1.681 1.00 86.44 100 PHE A CA 1
ATOM 754 C C . PHE A 1 100 ? 6.047 14.684 0.819 1.00 86.44 100 PHE A C 1
ATOM 756 O O . PHE A 1 100 ? 6.342 14.405 -0.341 1.00 86.44 100 PHE A O 1
ATOM 763 N N . ASP A 1 101 ? 4.864 14.376 1.354 1.00 90.00 101 ASP A N 1
ATOM 764 C CA . ASP A 1 101 ? 3.821 13.636 0.638 1.00 90.00 101 ASP A CA 1
ATOM 765 C C . ASP A 1 101 ? 4.321 12.293 0.088 1.00 90.00 101 ASP A C 1
ATOM 767 O O . ASP A 1 101 ? 3.987 11.891 -1.031 1.00 90.00 101 ASP A O 1
ATOM 771 N N . LEU A 1 102 ? 5.166 11.608 0.867 1.00 91.38 102 LEU A N 1
ATOM 772 C CA . LEU A 1 102 ? 5.750 10.340 0.441 1.00 91.38 102 LEU A CA 1
ATOM 773 C C . LEU A 1 102 ? 4.712 9.231 0.426 1.00 91.38 102 LEU A C 1
ATOM 775 O O . LEU A 1 102 ? 3.839 9.133 1.291 1.00 91.38 102 LEU A O 1
ATOM 779 N N . ILE A 1 103 ? 4.902 8.345 -0.540 1.00 93.81 103 ILE A N 1
ATOM 780 C CA . ILE A 1 103 ? 4.338 7.010 -0.560 1.00 93.81 103 ILE A CA 1
ATOM 781 C C . ILE A 1 103 ? 5.493 6.053 -0.820 1.00 93.81 103 ILE A C 1
ATOM 783 O O . ILE A 1 103 ? 6.173 6.150 -1.848 1.00 93.81 103 ILE A O 1
ATOM 787 N N . ASP A 1 104 ? 5.673 5.106 0.090 1.00 94.00 104 ASP A N 1
ATOM 788 C CA . ASP A 1 104 ? 6.508 3.940 -0.162 1.00 94.00 104 ASP A CA 1
ATOM 789 C C . ASP A 1 104 ? 5.611 2.811 -0.659 1.00 94.00 104 ASP A C 1
ATOM 791 O O . ASP A 1 104 ? 4.594 2.483 -0.051 1.00 94.00 104 ASP A O 1
ATOM 795 N N . VAL A 1 105 ? 5.984 2.217 -1.785 1.00 94.38 105 VAL A N 1
ATOM 796 C CA . VAL A 1 105 ? 5.260 1.125 -2.430 1.00 94.38 105 VAL A CA 1
ATOM 797 C C . VAL A 1 105 ? 6.180 -0.077 -2.472 1.00 94.38 105 VAL A C 1
ATOM 799 O O . VAL A 1 105 ? 7.212 -0.053 -3.136 1.00 94.38 105 VAL A O 1
ATOM 802 N N . SER A 1 106 ? 5.802 -1.149 -1.787 1.00 92.69 106 SER A N 1
ATOM 803 C CA . SER A 1 106 ? 6.452 -2.444 -1.951 1.00 92.69 106 SER A CA 1
ATOM 804 C C . SER A 1 106 ? 5.602 -3.312 -2.865 1.00 92.69 106 SER A C 1
ATOM 806 O O . SER A 1 106 ? 4.493 -3.703 -2.506 1.00 92.69 106 SER A O 1
ATOM 808 N N . LEU A 1 107 ? 6.129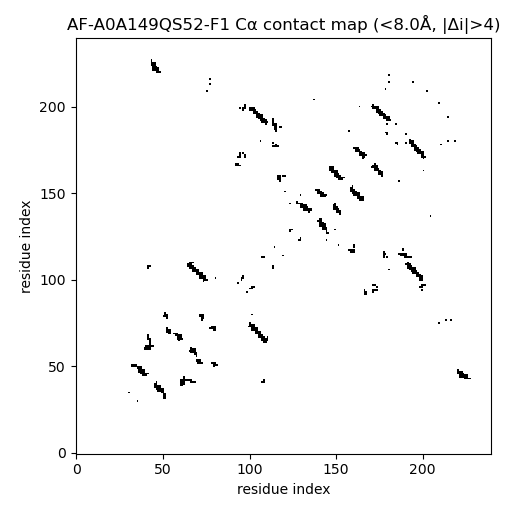 -3.620 -4.047 1.00 92.75 107 LEU A N 1
ATOM 809 C CA . LEU A 1 107 ? 5.581 -4.653 -4.913 1.00 92.75 107 LEU A CA 1
ATOM 810 C C . LEU A 1 107 ? 6.080 -6.011 -4.409 1.00 92.75 107 LEU A C 1
ATOM 812 O O . LEU A 1 107 ? 7.279 -6.290 -4.457 1.00 92.75 107 LEU A O 1
ATOM 816 N N . GLN A 1 108 ? 5.162 -6.832 -3.908 1.00 92.94 108 GLN A N 1
ATOM 817 C CA . GLN A 1 108 ? 5.447 -8.087 -3.217 1.00 92.94 108 GLN A CA 1
ATOM 818 C C . GLN A 1 108 ? 4.899 -9.272 -4.010 1.00 92.94 108 GLN A C 1
ATOM 820 O O . GLN A 1 108 ? 3.734 -9.270 -4.400 1.00 92.94 108 GLN A O 1
ATOM 825 N N . TYR A 1 109 ? 5.712 -10.309 -4.196 1.00 92.62 109 TYR A N 1
ATOM 826 C CA . TYR A 1 109 ? 5.323 -11.582 -4.791 1.00 92.62 109 TYR A CA 1
ATOM 827 C C . TYR A 1 109 ? 5.396 -12.697 -3.754 1.00 92.62 109 TYR A C 1
ATOM 829 O O . TYR A 1 109 ? 6.478 -12.967 -3.231 1.00 92.62 109 TYR A O 1
ATOM 837 N N . LYS A 1 110 ? 4.257 -13.350 -3.492 1.00 91.06 110 LYS A N 1
ATOM 838 C CA . LYS A 1 110 ? 4.086 -14.485 -2.569 1.00 91.06 110 LYS A CA 1
ATOM 839 C C . LYS A 1 110 ? 4.644 -14.264 -1.163 1.00 91.06 110 LYS A C 1
ATOM 841 O O . LYS A 1 110 ? 4.991 -15.221 -0.472 1.00 91.06 110 LYS A O 1
ATOM 846 N N . GLU A 1 111 ? 4.727 -13.012 -0.724 1.00 90.56 111 GLU A N 1
ATOM 847 C CA . GLU A 1 111 ? 5.121 -12.720 0.648 1.00 90.56 111 GLU A CA 1
ATOM 848 C C . GLU A 1 111 ? 4.009 -13.191 1.612 1.00 90.56 111 GLU A C 1
ATOM 850 O O . GLU A 1 111 ? 2.825 -13.087 1.282 1.00 90.56 111 GLU A O 1
ATOM 855 N N . PRO A 1 112 ? 4.335 -13.702 2.815 1.00 88.62 112 PRO A N 1
ATOM 856 C CA . PRO A 1 112 ? 3.351 -14.309 3.730 1.00 88.62 112 PRO A CA 1
ATOM 857 C C . PRO A 1 112 ? 2.213 -13.382 4.192 1.00 88.62 112 PRO A C 1
ATOM 859 O O . PRO A 1 112 ? 1.198 -13.839 4.732 1.00 88.62 112 PRO A O 1
ATOM 862 N N . ASN A 1 113 ? 2.409 -12.075 4.020 1.00 90.19 113 ASN A N 1
ATOM 863 C CA . ASN A 1 113 ? 1.463 -11.029 4.390 1.00 90.19 113 ASN A CA 1
ATOM 864 C C . ASN A 1 113 ? 0.688 -10.473 3.187 1.00 90.19 113 ASN A C 1
ATOM 866 O O . ASN A 1 113 ? -0.082 -9.536 3.365 1.00 90.19 113 ASN A O 1
ATOM 870 N N . ASN A 1 114 ? 0.843 -11.055 1.994 1.00 94.88 114 ASN A N 1
ATOM 871 C CA . ASN A 1 114 ? 0.009 -10.750 0.835 1.00 94.88 114 ASN A CA 1
ATOM 872 C C . ASN A 1 114 ? -1.390 -11.347 1.029 1.00 94.88 114 ASN A C 1
ATOM 874 O O . ASN A 1 114 ? -1.720 -12.390 0.459 1.00 94.88 114 ASN A O 1
ATOM 878 N N . VAL A 1 115 ? -2.194 -10.723 1.879 1.00 95.19 115 VAL A N 1
ATOM 879 C CA . VAL A 1 115 ? -3.506 -11.233 2.276 1.00 95.19 115 VAL A CA 1
ATOM 880 C C . VAL A 1 115 ? -4.574 -10.155 2.207 1.00 95.19 115 VAL A C 1
ATOM 882 O O . VAL A 1 115 ? -4.256 -8.966 2.180 1.00 95.19 115 VAL A O 1
ATOM 885 N N . SER A 1 116 ? -5.834 -10.584 2.169 1.00 95.19 116 SER A N 1
ATOM 886 C CA . SER A 1 116 ? -6.979 -9.678 2.150 1.00 95.19 116 SER A CA 1
ATOM 887 C C . SER A 1 116 ? -7.140 -8.902 3.452 1.00 95.19 116 SER A C 1
ATOM 889 O O . SER A 1 116 ? -6.677 -9.314 4.517 1.00 95.19 116 SER A O 1
ATOM 891 N N . ASP A 1 117 ? -7.863 -7.793 3.367 1.00 95.12 117 ASP A N 1
ATOM 892 C CA . ASP A 1 117 ? -8.237 -6.962 4.505 1.00 95.12 117 ASP A CA 1
ATOM 893 C C . ASP A 1 117 ? -8.982 -7.759 5.593 1.00 95.12 117 ASP A C 1
ATOM 895 O O . ASP A 1 117 ? -8.723 -7.590 6.787 1.00 95.12 117 ASP A O 1
ATOM 899 N N . GLU A 1 118 ? -9.859 -8.694 5.218 1.00 95.12 118 GLU A N 1
ATOM 900 C CA . GLU A 1 118 ? -10.531 -9.588 6.167 1.00 95.12 118 GLU A CA 1
ATOM 901 C C . GLU A 1 118 ? -9.541 -10.470 6.929 1.00 95.12 118 GLU A C 1
ATOM 903 O O . GLU A 1 118 ? -9.672 -10.637 8.145 1.00 95.12 118 GLU A O 1
ATOM 908 N N . GLU A 1 119 ? -8.538 -11.014 6.240 1.00 95.12 119 GLU A N 1
ATOM 909 C CA . GLU A 1 119 ? -7.503 -11.838 6.859 1.00 95.12 119 GLU A CA 1
ATOM 910 C C . GLU A 1 119 ? -6.570 -10.999 7.746 1.00 95.12 119 GLU A C 1
ATOM 912 O O . GLU A 1 119 ? -6.215 -11.441 8.843 1.00 95.12 119 GLU A O 1
ATOM 917 N N . ILE A 1 120 ? -6.242 -9.761 7.351 1.00 93.94 120 ILE A N 1
ATOM 918 C CA . ILE A 1 120 ? -5.524 -8.801 8.210 1.00 93.94 120 ILE A CA 1
ATOM 919 C C . ILE A 1 120 ? -6.327 -8.556 9.489 1.00 93.94 120 ILE A C 1
ATOM 921 O O . ILE A 1 120 ? -5.803 -8.735 10.592 1.00 93.94 120 ILE A O 1
ATOM 925 N N . PHE A 1 121 ? -7.615 -8.220 9.368 1.00 93.94 121 PHE A N 1
ATOM 926 C CA . PHE A 1 121 ? -8.475 -7.978 10.525 1.00 93.94 121 PHE A CA 1
ATOM 927 C C . PHE A 1 121 ? -8.574 -9.207 11.433 1.00 93.94 121 PHE A C 1
ATOM 929 O O . PHE A 1 121 ? -8.477 -9.105 12.661 1.00 93.94 121 PHE A O 1
ATOM 936 N N . ARG A 1 122 ? -8.740 -10.398 10.846 1.00 93.12 122 ARG A N 1
ATOM 937 C CA . ARG A 1 122 ? -8.815 -11.664 11.584 1.00 93.12 122 ARG A CA 1
ATOM 938 C C . ARG A 1 122 ? -7.515 -11.958 12.339 1.00 93.12 122 ARG A C 1
ATOM 940 O O . ARG A 1 122 ? -7.556 -12.435 13.473 1.00 93.12 122 ARG A O 1
ATOM 947 N N . ARG A 1 123 ? -6.353 -11.661 11.749 1.00 91.38 123 ARG A N 1
ATOM 948 C CA . ARG A 1 123 ? -5.051 -11.789 12.426 1.00 91.38 123 ARG A CA 1
ATOM 949 C C . ARG A 1 123 ? -4.928 -10.788 13.572 1.00 91.38 123 ARG A C 1
ATOM 951 O O . ARG A 1 123 ? -4.644 -11.210 14.691 1.00 91.38 123 ARG A O 1
ATOM 958 N N . SER A 1 124 ? -5.216 -9.507 13.346 1.00 90.75 124 SER A N 1
ATOM 959 C CA . SER A 1 124 ? -5.149 -8.487 14.402 1.00 90.75 124 SER A CA 1
ATOM 960 C C . SER A 1 124 ? -6.094 -8.798 15.561 1.00 90.75 124 SER A C 1
ATOM 962 O O . SER A 1 124 ? -5.695 -8.723 16.719 1.00 90.75 124 SER A O 1
ATOM 964 N N . THR A 1 125 ? -7.323 -9.241 15.284 1.00 90.19 125 THR A N 1
ATOM 965 C CA . THR A 1 125 ? -8.267 -9.657 16.339 1.00 90.19 125 THR A CA 1
ATOM 966 C C . THR A 1 125 ? -7.762 -10.835 17.166 1.00 90.19 125 THR A C 1
ATOM 968 O O . THR A 1 125 ? -7.982 -10.871 18.375 1.00 90.19 125 THR A O 1
ATOM 971 N N . ARG A 1 126 ? -7.034 -11.770 16.547 1.00 89.62 126 ARG A N 1
ATOM 972 C CA . ARG A 1 126 ? -6.459 -12.933 17.229 1.00 89.62 126 ARG A CA 1
ATOM 973 C C . ARG A 1 126 ? -5.221 -12.606 18.066 1.00 89.62 126 ARG A C 1
ATOM 975 O O . ARG A 1 126 ? -5.046 -13.222 19.115 1.00 89.62 126 ARG A O 1
ATOM 982 N N . TYR A 1 127 ? -4.352 -11.716 17.588 1.00 85.69 127 TYR A N 1
ATOM 983 C CA . TYR A 1 127 ? -3.023 -11.499 18.175 1.00 85.69 127 TYR A CA 1
ATOM 984 C C . TYR A 1 127 ? -2.899 -10.199 18.980 1.00 85.69 127 TYR A C 1
ATOM 986 O O . TYR A 1 127 ? -2.200 -10.195 19.989 1.00 85.69 127 TYR A O 1
ATOM 994 N N . ASP A 1 128 ? -3.610 -9.136 18.592 1.00 84.00 128 ASP A N 1
ATOM 995 C CA . ASP A 1 128 ? -3.451 -7.795 19.177 1.00 84.00 128 ASP A CA 1
ATOM 996 C C . ASP A 1 128 ? -4.600 -7.379 20.106 1.00 84.00 128 ASP A C 1
ATOM 998 O O . ASP A 1 128 ? -4.497 -6.354 20.777 1.00 84.00 128 ASP A O 1
ATOM 1002 N N . ASN A 1 129 ? -5.691 -8.155 20.149 1.00 86.44 129 ASN A N 1
ATOM 1003 C CA . ASN A 1 129 ? -6.907 -7.865 20.920 1.00 86.44 129 ASN A CA 1
ATOM 1004 C C . ASN A 1 129 ? -7.381 -6.392 20.775 1.00 86.44 129 ASN A C 1
ATOM 1006 O O . ASN A 1 129 ? -7.397 -5.639 21.755 1.00 86.44 129 ASN A O 1
ATOM 1010 N N . PRO A 1 130 ? -7.725 -5.958 19.546 1.00 89.56 130 PRO A N 1
ATOM 1011 C CA . PRO A 1 130 ? -8.025 -4.573 19.216 1.00 89.56 130 PRO A CA 1
ATOM 1012 C C . PRO A 1 130 ? -9.224 -4.056 20.013 1.00 89.56 130 PRO A C 1
ATOM 1014 O O . PRO A 1 130 ? -10.306 -4.643 19.994 1.00 89.56 130 PRO A O 1
ATOM 1017 N N . VAL A 1 131 ? -9.059 -2.902 20.662 1.00 93.00 131 VAL A N 1
ATOM 1018 C CA . VAL A 1 131 ? -10.135 -2.241 21.416 1.00 93.00 131 VAL A CA 1
ATOM 1019 C C . VAL A 1 131 ? -10.700 -1.104 20.580 1.00 93.00 131 VAL A C 1
ATOM 1021 O O . VAL A 1 131 ? -9.974 -0.163 20.264 1.00 93.00 131 VAL A O 1
ATOM 1024 N N . LYS A 1 132 ? -11.990 -1.160 20.229 1.00 95.00 132 LYS A N 1
ATOM 1025 C CA . LYS A 1 132 ? -12.650 -0.066 19.501 1.00 95.00 132 LYS A CA 1
ATOM 1026 C C . LYS A 1 132 ? -12.667 1.198 20.366 1.00 95.00 132 LYS A C 1
ATOM 1028 O O . LYS A 1 132 ? -13.138 1.162 21.499 1.00 95.00 132 LYS A O 1
ATOM 1033 N N . ILE A 1 133 ? -12.165 2.303 19.821 1.00 94.25 133 ILE A N 1
ATOM 1034 C CA . ILE A 1 133 ? -12.062 3.604 20.503 1.00 94.25 133 ILE A CA 1
ATOM 1035 C C . ILE A 1 133 ? -12.922 4.696 19.858 1.00 94.25 133 ILE A C 1
ATOM 1037 O O . ILE A 1 133 ? -13.101 5.753 20.455 1.00 94.25 133 ILE A O 1
ATOM 1041 N N . GLY A 1 134 ? -13.467 4.462 18.663 1.00 94.06 134 GLY A N 1
ATOM 1042 C CA . GLY A 1 134 ? -14.357 5.413 18.004 1.00 94.06 134 GLY A CA 1
ATOM 1043 C C . GLY A 1 134 ? -14.643 5.052 16.554 1.00 94.06 134 GLY A C 1
ATOM 1044 O O . GLY A 1 134 ? -14.311 3.955 16.101 1.00 94.06 134 GLY A O 1
ATOM 1045 N N . THR A 1 135 ? -15.236 6.004 15.840 1.00 95.12 135 THR A N 1
ATOM 1046 C CA . THR A 1 135 ? -15.514 5.925 14.404 1.00 95.12 135 THR A CA 1
ATOM 1047 C C . THR A 1 135 ? -15.197 7.286 13.779 1.00 95.12 135 THR A C 1
ATOM 1049 O O . THR A 1 135 ? -15.545 8.319 14.355 1.00 95.12 135 THR A O 1
ATOM 1052 N N . THR A 1 136 ? -14.493 7.313 12.646 1.00 91.69 136 THR A N 1
ATOM 1053 C CA . THR A 1 136 ? -14.170 8.556 11.927 1.00 91.69 136 THR A CA 1
ATOM 1054 C C . THR A 1 136 ? -15.395 9.090 11.172 1.00 91.69 136 THR A C 1
ATOM 1056 O O . THR A 1 136 ? -16.308 8.315 10.874 1.00 91.69 136 THR A O 1
ATOM 1059 N N . PRO A 1 137 ? -15.426 10.387 10.802 1.00 90.62 137 PRO A N 1
ATOM 1060 C CA . PRO A 1 137 ? -16.494 10.939 9.961 1.00 90.62 137 PRO A CA 1
ATOM 1061 C C . PRO A 1 137 ? -16.672 10.196 8.630 1.00 90.62 137 PRO A C 1
ATOM 1063 O O . PRO A 1 137 ? -17.793 10.051 8.152 1.00 90.62 137 PRO A O 1
ATOM 1066 N N . ASP A 1 138 ? -15.583 9.652 8.080 1.00 88.50 138 ASP A N 1
ATOM 1067 C CA . ASP A 1 138 ? -15.577 8.890 6.824 1.00 88.50 138 ASP A CA 1
ATOM 1068 C C . ASP A 1 138 ? -16.050 7.432 6.990 1.00 88.50 138 ASP A C 1
ATOM 1070 O O . ASP A 1 138 ? -16.004 6.638 6.044 1.00 88.50 138 ASP A O 1
ATOM 1074 N N . GLY A 1 139 ? -16.510 7.063 8.190 1.00 92.75 139 GLY A N 1
ATOM 1075 C CA . GLY A 1 139 ? -17.126 5.771 8.487 1.00 92.75 139 GLY A CA 1
ATOM 1076 C C . GLY A 1 139 ? -16.146 4.645 8.810 1.00 92.75 139 GLY A C 1
ATOM 1077 O O . GLY A 1 139 ? -16.538 3.484 8.737 1.00 92.75 139 GLY A O 1
ATOM 1078 N N . TYR A 1 140 ? -14.891 4.951 9.152 1.00 95.44 140 TYR A N 1
ATOM 1079 C CA . TYR A 1 140 ? -13.950 3.937 9.632 1.00 95.44 140 TYR A CA 1
ATOM 1080 C C . TYR A 1 140 ? -14.111 3.727 11.130 1.00 95.44 140 TYR A C 1
ATOM 1082 O O . TYR A 1 140 ? -13.951 4.663 11.911 1.00 95.44 140 TYR A O 1
ATOM 1090 N N . ASP A 1 141 ? -14.333 2.489 11.546 1.00 96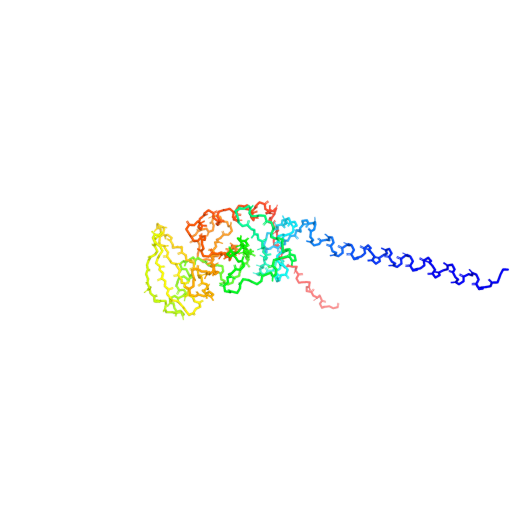.25 141 ASP A N 1
ATOM 1091 C CA . ASP A 1 141 ? -14.148 2.093 12.931 1.00 96.25 141 ASP A CA 1
ATOM 1092 C C . ASP A 1 141 ? -12.664 2.099 13.286 1.00 96.25 141 ASP A C 1
ATOM 1094 O O . ASP A 1 141 ? -11.832 1.541 12.571 1.00 96.25 141 ASP A O 1
ATOM 1098 N N . VAL A 1 142 ? -12.334 2.736 14.407 1.00 94.62 142 VAL A N 1
ATOM 1099 C CA . VAL A 1 142 ? -10.957 2.902 14.869 1.00 94.62 142 VAL A CA 1
ATOM 1100 C C . VAL A 1 142 ? -10.736 2.036 16.094 1.00 94.62 142 VAL A C 1
ATOM 1102 O O . VAL A 1 142 ? -11.446 2.157 17.096 1.00 94.62 142 VAL A O 1
ATOM 1105 N N . TYR A 1 143 ? -9.707 1.203 16.035 1.00 93.75 143 TYR A N 1
ATOM 1106 C CA . TYR A 1 143 ? -9.291 0.330 17.117 1.00 93.75 143 TYR A CA 1
ATOM 1107 C C . TYR A 1 143 ? -7.888 0.701 17.581 1.00 93.75 143 TYR A C 1
ATOM 1109 O O . TYR A 1 143 ? -7.007 0.989 16.773 1.00 93.75 143 TYR A O 1
ATOM 1117 N N . LYS A 1 144 ? -7.662 0.662 18.892 1.00 91.44 144 LYS A N 1
ATOM 1118 C CA . LYS A 1 144 ? -6.323 0.703 19.475 1.00 91.44 144 LYS A CA 1
ATOM 1119 C C . LYS A 1 144 ? -5.721 -0.702 19.434 1.00 91.44 144 LYS A C 1
ATOM 1121 O O . LYS A 1 144 ? -6.353 -1.640 19.917 1.00 91.44 144 LYS A O 1
ATOM 1126 N N . ILE A 1 145 ? -4.512 -0.817 18.892 1.00 88.50 145 ILE A N 1
ATOM 1127 C CA . ILE A 1 145 ? -3.685 -2.034 18.882 1.00 88.50 145 ILE A CA 1
ATOM 1128 C C . ILE A 1 145 ? -2.329 -1.740 19.532 1.00 88.50 145 ILE A C 1
ATOM 1130 O O . ILE A 1 145 ? -2.016 -0.588 19.837 1.00 88.50 145 ILE A O 1
ATOM 1134 N N . VAL A 1 146 ? -1.514 -2.771 19.755 1.00 83.38 146 VAL A N 1
ATOM 1135 C CA . VAL A 1 146 ? -0.201 -2.634 20.412 1.00 83.38 146 VAL A CA 1
ATOM 1136 C C . VAL A 1 146 ? 0.719 -1.664 19.663 1.00 83.38 146 VAL A C 1
ATOM 1138 O O . VAL A 1 146 ? 1.403 -0.856 20.283 1.00 83.38 146 VAL A O 1
ATOM 1141 N N . THR A 1 147 ? 0.713 -1.720 18.333 1.00 79.50 147 THR A N 1
ATOM 1142 C CA . THR A 1 147 ? 1.624 -0.966 17.457 1.00 79.50 147 THR A CA 1
ATOM 1143 C C . THR A 1 147 ? 1.069 0.384 16.992 1.00 79.50 147 THR A C 1
ATOM 1145 O O . THR A 1 147 ? 1.758 1.111 16.279 1.00 79.50 147 THR A O 1
ATOM 1148 N N . GLY A 1 148 ? -0.157 0.746 17.389 1.00 88.94 148 GLY A N 1
ATOM 1149 C CA . GLY A 1 148 ? -0.805 1.985 16.965 1.00 88.94 148 GLY A CA 1
ATOM 1150 C C . GLY A 1 148 ? -2.321 1.859 16.847 1.00 88.94 148 GLY A C 1
ATOM 1151 O O . GLY A 1 148 ? -3.011 1.510 17.810 1.00 88.94 148 GLY A O 1
ATOM 1152 N N . ARG A 1 149 ? -2.858 2.183 15.668 1.00 91.88 149 ARG A N 1
ATOM 1153 C CA . ARG A 1 149 ? -4.297 2.152 15.385 1.00 91.88 149 ARG A CA 1
ATOM 1154 C C . ARG A 1 149 ? -4.610 1.298 14.167 1.00 91.88 149 ARG A C 1
ATOM 1156 O O . ARG A 1 149 ? -3.889 1.338 13.179 1.00 91.88 149 ARG A O 1
ATOM 1163 N N . LEU A 1 150 ? -5.728 0.591 14.235 1.00 93.94 150 LEU A N 1
ATOM 1164 C CA . LEU A 1 150 ? -6.313 -0.136 13.118 1.00 93.94 150 LEU A CA 1
ATOM 1165 C C . LEU A 1 150 ? -7.604 0.573 12.710 1.00 93.94 150 LEU A C 1
ATOM 1167 O O . LEU A 1 150 ? -8.478 0.787 13.548 1.00 93.94 150 LEU A O 1
ATOM 1171 N N . TYR A 1 151 ? -7.723 0.936 11.443 1.00 95.25 151 TYR A N 1
ATOM 1172 C CA . TYR A 1 151 ? -8.938 1.479 10.850 1.00 95.25 151 TYR A CA 1
ATOM 1173 C C . TYR A 1 151 ? -9.598 0.363 10.057 1.00 95.25 151 TYR A C 1
ATOM 1175 O O . TYR A 1 151 ? -8.936 -0.277 9.248 1.00 95.25 151 TYR A O 1
ATOM 1183 N N . SER A 1 152 ? -10.882 0.122 10.286 1.00 96.44 152 SER A N 1
ATOM 1184 C CA . SER A 1 152 ? -11.658 -0.871 9.548 1.00 96.44 152 SER A CA 1
ATOM 1185 C C . SER A 1 152 ? -12.937 -0.238 9.034 1.00 96.44 152 SER A C 1
ATOM 1187 O O . SER A 1 152 ? -13.630 0.449 9.782 1.00 96.44 152 SER A O 1
ATOM 1189 N N . LYS A 1 153 ? -13.297 -0.521 7.788 1.00 95.81 153 LYS A N 1
ATOM 1190 C CA . LYS A 1 153 ? -14.573 -0.100 7.206 1.00 95.81 153 LYS A CA 1
ATOM 1191 C C . LYS A 1 153 ? -15.147 -1.221 6.359 1.00 95.81 153 LYS A C 1
ATOM 1193 O O . LYS A 1 153 ? -14.425 -1.827 5.577 1.00 95.81 153 LYS A O 1
ATOM 1198 N N . ASP A 1 154 ? -16.437 -1.483 6.515 1.00 92.88 154 ASP A N 1
ATOM 1199 C CA . ASP A 1 154 ? -17.155 -2.397 5.632 1.00 92.88 154 ASP A CA 1
ATOM 1200 C C . ASP A 1 154 ? -17.636 -1.628 4.391 1.00 92.88 154 ASP A C 1
ATOM 1202 O O . ASP A 1 154 ? -18.266 -0.572 4.498 1.00 92.88 154 ASP A O 1
ATOM 1206 N N . VAL A 1 155 ? -17.317 -2.148 3.207 1.00 88.00 155 VAL A N 1
ATOM 1207 C CA . VAL A 1 155 ? -17.672 -1.599 1.895 1.00 88.00 155 VAL A CA 1
ATOM 1208 C C . VAL A 1 155 ? -18.359 -2.698 1.085 1.00 88.00 155 VAL A C 1
ATOM 1210 O O . VAL A 1 155 ? -17.732 -3.528 0.427 1.00 88.00 155 VAL A O 1
ATOM 1213 N N . GLY A 1 156 ? -19.690 -2.730 1.159 1.00 84.94 156 GLY A N 1
ATOM 1214 C CA . GLY A 1 156 ? -20.482 -3.791 0.538 1.00 84.94 156 GLY A CA 1
ATOM 1215 C C . GLY A 1 156 ? -20.211 -5.146 1.197 1.00 84.94 156 GLY A C 1
ATOM 1216 O O . GLY A 1 156 ? -20.526 -5.331 2.368 1.00 84.94 156 GLY A O 1
ATOM 1217 N N . GLN A 1 157 ? -19.662 -6.093 0.433 1.00 81.62 157 GLN A N 1
ATOM 1218 C CA . GLN A 1 157 ? -19.278 -7.424 0.927 1.00 81.62 157 GLN A CA 1
ATOM 1219 C C . GLN A 1 157 ? -17.798 -7.520 1.327 1.00 81.62 157 GLN A C 1
ATOM 1221 O O . GLN A 1 157 ? -17.366 -8.584 1.763 1.00 81.62 157 GLN A O 1
ATOM 1226 N N . HIS A 1 158 ? -17.042 -6.431 1.181 1.00 85.69 158 HIS A N 1
ATOM 1227 C CA . HIS A 1 158 ? -15.610 -6.381 1.450 1.00 85.69 158 HIS A CA 1
ATOM 1228 C C . HIS A 1 158 ? -15.319 -5.530 2.680 1.00 85.69 158 HIS A C 1
ATOM 1230 O O . HIS A 1 158 ? -16.072 -4.614 3.016 1.00 85.69 158 HIS A O 1
ATOM 1236 N N . LYS A 1 159 ? -14.206 -5.813 3.342 1.00 91.50 159 LYS A N 1
ATOM 1237 C CA . LYS A 1 159 ? -13.639 -4.982 4.399 1.00 91.50 159 LYS A CA 1
ATOM 1238 C C . LYS A 1 159 ? -12.430 -4.231 3.849 1.00 91.50 159 LYS A C 1
ATOM 1240 O O . LYS A 1 159 ? -11.711 -4.762 3.022 1.00 91.50 159 LYS A O 1
ATOM 1245 N N . ILE A 1 160 ? -12.199 -3.017 4.334 1.00 95.12 160 ILE A N 1
ATOM 1246 C CA . ILE A 1 160 ? -10.954 -2.263 4.152 1.00 95.12 160 ILE A CA 1
ATOM 1247 C C . ILE A 1 160 ? -10.282 -2.162 5.512 1.00 95.12 160 ILE A C 1
ATOM 1249 O O . ILE A 1 160 ? -10.943 -1.765 6.479 1.00 95.12 160 ILE A O 1
ATOM 1253 N N . VAL A 1 161 ? -8.990 -2.485 5.597 1.00 96.00 161 VAL A N 1
ATOM 1254 C CA . VAL A 1 161 ? -8.214 -2.414 6.835 1.00 96.00 161 VAL A CA 1
ATOM 1255 C C . VAL A 1 161 ? -6.928 -1.629 6.636 1.00 96.00 161 VAL A C 1
ATOM 1257 O O . VAL A 1 161 ? -6.075 -1.975 5.83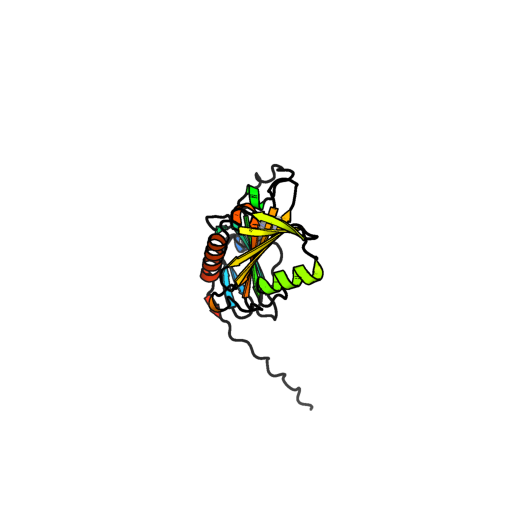0 1.00 96.00 161 VAL A O 1
ATOM 1260 N N . ILE A 1 162 ? -6.744 -0.585 7.441 1.00 96.12 162 ILE A N 1
ATOM 1261 C CA . ILE A 1 162 ? -5.554 0.267 7.407 1.00 96.12 162 ILE A CA 1
ATOM 1262 C C . ILE A 1 162 ? -4.889 0.214 8.777 1.00 96.12 162 ILE A C 1
ATOM 1264 O O . ILE A 1 162 ? -5.518 0.509 9.793 1.00 96.12 162 ILE A O 1
ATOM 1268 N N . SER A 1 163 ? -3.608 -0.136 8.820 1.00 93.69 163 SER A N 1
ATOM 1269 C CA . SER A 1 163 ? -2.828 -0.145 10.061 1.00 93.69 163 SER A CA 1
ATOM 1270 C C . SER A 1 163 ? -1.935 1.082 10.114 1.00 93.69 163 SER A C 1
ATOM 1272 O O . SER A 1 163 ? -1.099 1.257 9.238 1.00 93.69 163 SER A O 1
ATOM 1274 N N . CYS A 1 164 ? -2.058 1.910 11.146 1.00 91.81 164 CYS A N 1
ATOM 1275 C CA . CYS A 1 164 ? -1.249 3.112 11.298 1.00 91.81 164 CYS A CA 1
ATOM 1276 C C . CYS A 1 164 ? -0.404 3.074 12.567 1.00 91.81 164 CYS A C 1
ATOM 1278 O O . CYS A 1 164 ? -0.926 2.884 13.668 1.00 91.81 164 CYS A O 1
ATOM 1280 N N . VAL A 1 165 ? 0.893 3.333 12.413 1.00 87.56 165 VAL A N 1
ATOM 1281 C CA . VAL A 1 165 ? 1.809 3.604 13.520 1.00 87.56 165 VAL A CA 1
ATOM 1282 C C . VAL A 1 165 ? 1.710 5.088 13.853 1.00 87.56 165 VAL A C 1
ATOM 1284 O O . VAL A 1 165 ? 1.891 5.950 12.991 1.00 87.56 165 VAL A O 1
ATOM 1287 N N . GLN A 1 166 ? 1.393 5.387 15.108 1.00 74.12 166 GLN A N 1
ATOM 1288 C CA . GLN A 1 166 ? 1.303 6.757 15.594 1.00 74.12 166 GLN A CA 1
ATOM 1289 C C . GLN A 1 166 ? 2.668 7.190 16.140 1.00 74.12 166 GLN A C 1
ATOM 1291 O O . GLN A 1 166 ? 3.218 6.520 17.013 1.00 74.12 166 GLN A O 1
ATOM 1296 N N . LEU A 1 167 ? 3.219 8.285 15.610 1.00 61.38 167 LEU A N 1
ATOM 1297 C CA . LEU A 1 167 ? 4.549 8.781 15.991 1.00 61.38 167 LEU A CA 1
ATOM 1298 C C . LEU A 1 167 ? 4.496 9.822 17.123 1.00 61.38 167 LEU A C 1
ATOM 1300 O O . LEU A 1 167 ? 5.481 9.983 17.841 1.00 61.38 167 LEU A O 1
ATOM 1304 N N . SER A 1 168 ? 3.362 10.500 17.313 1.00 61.16 168 SER A N 1
ATOM 1305 C CA . SER A 1 168 ? 3.126 11.466 18.396 1.00 61.16 168 SER A CA 1
ATOM 1306 C C . SER A 1 168 ? 1.627 11.599 18.715 1.00 61.16 168 SER A C 1
ATOM 1308 O O . SER A 1 168 ? 0.790 10.983 18.057 1.00 61.16 168 SER A O 1
ATOM 1310 N N . ASP A 1 169 ? 1.268 12.372 19.745 1.00 56.28 169 ASP A N 1
ATOM 1311 C CA . ASP A 1 169 ? -0.139 12.636 20.104 1.00 56.28 169 ASP A CA 1
ATOM 1312 C C . ASP A 1 169 ? -0.892 13.467 19.051 1.00 56.28 169 ASP A C 1
ATOM 1314 O O . ASP A 1 169 ? -2.124 13.431 19.019 1.00 56.28 169 ASP A O 1
ATOM 1318 N N . ASP A 1 170 ? -0.165 14.152 18.166 1.00 56.19 170 ASP A N 1
ATOM 1319 C CA . ASP A 1 170 ? -0.740 14.839 17.015 1.00 56.19 170 ASP A CA 1
ATOM 1320 C C . ASP A 1 170 ? -1.191 13.827 15.951 1.00 56.19 170 ASP A C 1
ATOM 1322 O O . ASP A 1 170 ? -0.745 12.680 15.898 1.00 56.19 170 ASP A O 1
ATOM 1326 N N . ASP A 1 171 ? -2.101 14.243 15.073 1.00 61.41 171 ASP A N 1
ATOM 1327 C CA . ASP A 1 171 ? -2.688 13.419 14.008 1.00 61.41 171 ASP A CA 1
ATOM 1328 C C . ASP A 1 171 ? -1.685 12.925 12.932 1.00 61.41 171 ASP A C 1
ATOM 1330 O O . ASP A 1 171 ? -2.104 12.404 11.896 1.00 61.41 171 ASP A O 1
ATOM 1334 N N . SER A 1 172 ? -0.373 13.039 13.168 1.00 68.25 172 SER A N 1
ATOM 1335 C CA . SER A 1 172 ? 0.687 12.494 12.322 1.00 68.25 172 SER A CA 1
ATOM 1336 C C . SER A 1 172 ? 0.841 10.982 12.523 1.00 68.25 172 SER A C 1
ATOM 1338 O O . SER A 1 172 ? 0.834 10.435 13.632 1.00 68.25 172 SER A O 1
ATOM 1340 N N . GLY A 1 173 ? 0.971 10.257 11.417 1.00 79.38 173 GLY A N 1
ATOM 1341 C CA . GLY A 1 173 ? 1.094 8.806 11.459 1.00 79.38 173 GLY A CA 1
ATOM 1342 C C . GLY A 1 173 ? 1.413 8.211 10.102 1.00 79.38 173 GLY A C 1
ATOM 1343 O O . GLY A 1 173 ? 0.982 8.723 9.067 1.00 79.38 173 GLY A O 1
ATOM 1344 N N . ILE A 1 174 ? 2.164 7.112 10.127 1.00 90.19 174 ILE A N 1
ATOM 1345 C CA . ILE A 1 174 ? 2.448 6.307 8.940 1.00 90.19 174 ILE A CA 1
ATOM 1346 C C . ILE A 1 174 ? 1.415 5.194 8.906 1.00 90.19 174 ILE A C 1
ATOM 1348 O O . ILE A 1 174 ? 1.329 4.391 9.834 1.00 90.19 174 ILE A O 1
ATOM 1352 N N . CYS A 1 175 ? 0.622 5.172 7.850 1.00 93.38 175 CYS A N 1
ATOM 1353 C CA . CYS A 1 175 ? -0.404 4.183 7.598 1.00 93.38 175 CYS A CA 1
ATOM 1354 C C . CYS A 1 175 ? 0.053 3.186 6.549 1.00 93.38 175 CYS A C 1
ATOM 1356 O O . CYS A 1 175 ? 0.800 3.523 5.635 1.00 93.38 175 CYS A O 1
ATOM 1358 N N . HIS A 1 176 ? -0.425 1.960 6.697 1.00 95.50 176 HIS A N 1
ATOM 1359 C CA . HIS A 1 176 ? -0.105 0.830 5.858 1.00 95.50 176 HIS A CA 1
ATOM 1360 C C . HIS A 1 176 ? -1.377 0.197 5.314 1.00 95.50 176 HIS A C 1
ATOM 1362 O O . HIS A 1 176 ? -2.331 -0.020 6.067 1.00 95.50 176 HIS A O 1
ATOM 1368 N N . TYR A 1 177 ? -1.365 -0.110 4.021 1.00 97.12 177 TYR A N 1
ATOM 1369 C CA . TYR A 1 177 ? -2.471 -0.756 3.321 1.00 97.12 177 TYR A CA 1
ATOM 1370 C C . TYR A 1 177 ? -1.945 -1.786 2.321 1.00 97.12 177 TYR A C 1
ATOM 1372 O O . TYR A 1 177 ? -0.904 -1.559 1.701 1.00 97.12 177 TYR A O 1
ATOM 1380 N N . ILE A 1 178 ? -2.653 -2.907 2.168 1.00 96.94 178 ILE A N 1
ATOM 1381 C CA . ILE A 1 178 ? -2.294 -3.981 1.239 1.00 96.94 178 ILE A CA 1
ATOM 1382 C C . ILE A 1 178 ? -3.419 -4.146 0.228 1.00 96.94 178 ILE A C 1
ATOM 1384 O O . ILE A 1 178 ? -4.552 -4.428 0.597 1.00 96.94 178 ILE A O 1
ATOM 1388 N N . ALA A 1 179 ? -3.087 -4.029 -1.053 1.00 95.88 179 ALA A N 1
ATOM 1389 C CA . ALA A 1 179 ? -4.009 -4.287 -2.152 1.00 95.88 179 ALA A CA 1
ATOM 1390 C C . ALA A 1 179 ? -3.426 -5.341 -3.098 1.00 95.88 179 ALA A C 1
ATOM 1392 O O . ALA A 1 179 ? -2.205 -5.395 -3.260 1.00 95.88 179 ALA A O 1
ATOM 1393 N N . PRO A 1 180 ? -4.244 -6.141 -3.798 1.00 96.50 180 PRO A N 1
ATOM 1394 C CA . PRO A 1 180 ? -3.733 -6.930 -4.909 1.00 96.50 180 PRO A CA 1
ATOM 1395 C C . PRO A 1 180 ? -3.219 -6.005 -6.022 1.00 96.50 180 PRO A C 1
ATOM 1397 O O . PRO A 1 180 ? -3.787 -4.937 -6.287 1.00 96.50 180 PRO A O 1
ATOM 1400 N N . LEU A 1 181 ? -2.147 -6.425 -6.705 1.00 96.31 181 LEU A N 1
ATOM 1401 C CA . LEU A 1 181 ? -1.670 -5.716 -7.898 1.00 96.31 181 LEU A CA 1
ATOM 1402 C C . LEU A 1 181 ? -2.704 -5.795 -9.026 1.00 96.31 181 LEU A C 1
ATOM 1404 O O . LEU A 1 181 ? -2.876 -4.828 -9.761 1.00 96.31 181 LEU A O 1
ATOM 1408 N N . TRP A 1 182 ? -3.366 -6.942 -9.184 1.00 94.50 182 TRP A N 1
ATOM 1409 C CA . TRP A 1 182 ? -4.313 -7.195 -10.266 1.00 94.50 182 TRP A CA 1
ATOM 1410 C C . TRP A 1 182 ? -5.752 -7.152 -9.757 1.00 94.50 182 TRP A C 1
ATOM 1412 O O . TRP A 1 182 ? -6.089 -7.845 -8.805 1.00 94.50 182 TRP A O 1
ATOM 1422 N N . GLU A 1 183 ? -6.625 -6.418 -10.446 1.00 90.44 183 GLU A N 1
ATOM 1423 C CA . GLU A 1 183 ? -8.045 -6.293 -10.068 1.00 90.44 183 GLU A CA 1
ATOM 1424 C C . GLU A 1 183 ? -8.769 -7.645 -10.031 1.00 90.44 183 GLU A C 1
ATOM 1426 O O . GLU A 1 183 ? -9.588 -7.897 -9.159 1.00 90.44 183 GLU A O 1
ATOM 1431 N N . LYS A 1 184 ? -8.405 -8.578 -10.920 1.00 90.62 184 LYS A N 1
ATOM 1432 C CA . LYS A 1 184 ? -8.952 -9.949 -10.929 1.00 90.62 184 LYS A CA 1
ATOM 1433 C C . LYS A 1 184 ? -8.680 -10.746 -9.643 1.00 90.62 184 LYS A C 1
ATOM 1435 O O . LYS A 1 184 ? -9.254 -11.819 -9.466 1.00 90.62 184 LYS A O 1
ATOM 1440 N N . ASP A 1 185 ? -7.732 -10.292 -8.825 1.00 92.31 185 ASP A N 1
ATOM 1441 C CA . ASP A 1 185 ? -7.356 -10.932 -7.569 1.00 92.31 185 ASP A CA 1
ATOM 1442 C C . ASP A 1 185 ? -8.059 -10.281 -6.364 1.00 92.31 185 ASP A C 1
ATOM 1444 O O . ASP A 1 185 ? -7.920 -10.783 -5.250 1.00 92.31 185 ASP A O 1
ATOM 1448 N N . GLU A 1 186 ? -8.848 -9.216 -6.570 1.00 87.94 186 GLU A N 1
ATOM 1449 C CA . GLU A 1 186 ? -9.698 -8.631 -5.529 1.00 87.94 186 GLU A CA 1
ATOM 1450 C C . GLU A 1 186 ? -10.683 -9.676 -4.978 1.00 87.94 186 GLU A C 1
ATOM 1452 O O . GLU A 1 186 ? -11.274 -10.470 -5.714 1.00 87.94 186 GLU A O 1
ATOM 1457 N N . GLY A 1 187 ? -10.814 -9.721 -3.650 1.00 84.19 187 GLY A N 1
ATOM 1458 C CA . GLY A 1 187 ? -11.646 -10.697 -2.940 1.00 84.19 187 GLY A CA 1
ATOM 1459 C C . GLY A 1 187 ? -11.001 -12.068 -2.705 1.00 84.19 187 GLY A C 1
ATOM 1460 O O . GLY A 1 187 ? -11.603 -12.908 -2.036 1.00 84.19 187 GLY A O 1
ATOM 1461 N N . LYS A 1 188 ? -9.783 -12.325 -3.204 1.00 92.56 188 LYS A N 1
ATOM 1462 C CA . LYS A 1 188 ? -9.013 -13.509 -2.792 1.00 92.56 188 LYS A CA 1
ATOM 1463 C C . LYS A 1 188 ? -8.457 -13.319 -1.384 1.00 92.56 188 LYS A C 1
ATOM 1465 O O . LYS A 1 188 ? -8.007 -12.238 -1.039 1.00 92.56 188 LYS A O 1
ATOM 1470 N N . GLU A 1 189 ? -8.405 -14.396 -0.605 1.00 93.56 189 GLU A N 1
ATOM 1471 C CA . GLU A 1 189 ? -7.792 -14.371 0.732 1.00 93.56 189 GLU A CA 1
ATOM 1472 C C . GLU A 1 189 ? -6.272 -14.138 0.672 1.00 93.56 189 GLU A C 1
ATOM 1474 O O . GLU A 1 189 ? -5.718 -13.449 1.524 1.00 93.56 189 GLU A O 1
ATOM 1479 N N . PHE A 1 190 ? -5.605 -14.682 -0.353 1.00 95.00 190 PHE A N 1
ATOM 1480 C CA . PHE A 1 190 ? -4.161 -14.577 -0.568 1.00 95.00 190 PHE A CA 1
ATOM 1481 C C . PHE A 1 190 ? -3.862 -14.045 -1.969 1.00 95.00 190 PHE A C 1
ATOM 1483 O O . PHE A 1 190 ? -4.439 -14.512 -2.957 1.00 95.00 190 PHE A O 1
ATOM 1490 N N . TYR A 1 191 ? -2.914 -13.114 -2.058 1.00 95.12 191 TYR A N 1
ATOM 1491 C CA . TYR A 1 191 ? -2.485 -12.514 -3.316 1.00 95.12 191 TYR A CA 1
ATOM 1492 C C . TYR A 1 191 ? -1.104 -13.030 -3.714 1.00 95.12 191 TYR A C 1
ATOM 1494 O O . TYR A 1 191 ? -0.135 -12.919 -2.961 1.00 95.12 191 TYR A O 1
ATOM 1502 N N . ASP A 1 192 ? -0.974 -13.528 -4.944 1.00 93.88 192 ASP A N 1
ATOM 1503 C CA . ASP A 1 192 ? 0.356 -13.798 -5.490 1.00 93.88 192 ASP A CA 1
ATOM 1504 C C . ASP A 1 192 ? 1.130 -12.487 -5.640 1.00 93.88 192 ASP A C 1
ATOM 1506 O O . ASP A 1 192 ? 2.278 -12.425 -5.224 1.00 93.88 192 ASP A O 1
ATOM 1510 N N . TYR A 1 193 ? 0.491 -11.428 -6.147 1.00 94.88 193 TYR A N 1
ATOM 1511 C CA . TYR A 1 193 ? 1.070 -10.090 -6.259 1.00 94.88 193 TYR A CA 1
ATOM 1512 C C . TYR A 1 193 ? 0.294 -9.085 -5.416 1.00 94.88 193 TYR A C 1
ATOM 1514 O O . TYR A 1 193 ? -0.901 -8.886 -5.640 1.00 94.88 193 TYR A O 1
ATOM 1522 N N . ALA A 1 194 ? 0.984 -8.400 -4.509 1.00 97.12 194 ALA A N 1
ATOM 1523 C CA . ALA A 1 194 ? 0.407 -7.350 -3.683 1.00 97.12 194 ALA A CA 1
ATOM 1524 C C . ALA A 1 194 ? 1.202 -6.044 -3.777 1.00 97.12 194 ALA A C 1
ATOM 1526 O O . ALA A 1 194 ? 2.417 -6.031 -3.984 1.00 97.12 194 ALA A O 1
ATOM 1527 N N . LEU A 1 195 ? 0.485 -4.943 -3.601 1.00 97.25 195 LEU A N 1
ATOM 1528 C CA . LEU A 1 195 ? 1.000 -3.613 -3.343 1.00 97.25 195 LEU A CA 1
ATOM 1529 C C . LEU A 1 195 ? 0.846 -3.352 -1.851 1.00 97.25 195 LEU A C 1
ATOM 1531 O O . LEU A 1 195 ? -0.269 -3.175 -1.365 1.00 97.25 195 LEU A O 1
ATOM 1535 N N . TYR A 1 196 ? 1.963 -3.321 -1.136 1.00 96.19 196 TYR A N 1
ATOM 1536 C CA . TYR A 1 196 ? 2.007 -2.807 0.225 1.00 96.19 196 TYR A CA 1
ATOM 1537 C C . TYR A 1 196 ? 2.363 -1.324 0.164 1.00 96.19 196 TYR A C 1
ATOM 1539 O O . TYR A 1 196 ? 3.450 -0.960 -0.287 1.00 96.19 196 TYR A O 1
ATOM 1547 N N . LEU A 1 197 ? 1.449 -0.469 0.601 1.00 96.94 197 LEU A N 1
ATOM 1548 C CA . LEU A 1 197 ? 1.608 0.980 0.613 1.00 96.94 197 LEU A CA 1
ATOM 1549 C C . LEU A 1 197 ? 1.927 1.438 2.029 1.00 96.94 197 LEU A C 1
ATOM 1551 O O . LEU A 1 197 ? 1.234 1.042 2.959 1.00 96.94 197 LEU A O 1
ATOM 1555 N N . ALA A 1 198 ? 2.926 2.302 2.190 1.00 95.19 198 ALA A N 1
ATOM 1556 C CA . ALA A 1 198 ? 3.094 3.135 3.373 1.00 95.19 198 ALA A CA 1
ATOM 1557 C C . ALA A 1 198 ? 2.882 4.603 2.988 1.00 95.19 198 ALA A C 1
ATOM 1559 O O . ALA A 1 198 ? 3.462 5.072 2.010 1.00 95.19 198 ALA A O 1
ATOM 1560 N N . PHE A 1 199 ? 2.031 5.313 3.723 1.00 94.69 199 PHE A N 1
ATOM 1561 C CA . PHE A 1 199 ? 1.580 6.661 3.374 1.00 94.69 199 PHE A CA 1
ATOM 1562 C C . PHE A 1 199 ? 1.164 7.453 4.622 1.00 94.69 199 PHE A C 1
ATOM 1564 O O . PHE A 1 199 ? 0.990 6.894 5.702 1.00 94.69 199 PHE A O 1
ATOM 1571 N N . SER A 1 200 ? 0.996 8.768 4.488 1.00 92.31 200 SER A N 1
ATOM 1572 C CA . SER A 1 200 ? 0.501 9.625 5.575 1.00 92.31 200 SER A CA 1
ATOM 1573 C C . SER A 1 200 ? -0.956 9.323 5.940 1.00 92.31 200 SER A C 1
ATOM 1575 O O . SER A 1 200 ? -1.812 9.219 5.061 1.00 92.31 200 SER A O 1
ATOM 1577 N N . LYS A 1 201 ? -1.283 9.320 7.239 1.00 90.69 201 LYS A N 1
ATOM 1578 C CA . LYS A 1 201 ? -2.667 9.214 7.741 1.00 90.69 201 LYS A CA 1
ATOM 1579 C C . LYS A 1 201 ? -3.649 10.180 7.063 1.00 90.69 201 LYS A C 1
ATOM 1581 O O . LYS A 1 201 ? -4.818 9.826 6.899 1.00 90.69 201 LYS A O 1
ATOM 1586 N N . LYS A 1 202 ? -3.198 11.359 6.616 1.00 90.38 202 LYS A N 1
ATOM 1587 C CA . LYS A 1 202 ? -4.053 12.349 5.935 1.00 90.38 202 LYS A CA 1
ATOM 1588 C C . LYS A 1 202 ? -4.684 11.833 4.637 1.00 90.38 202 LYS A C 1
ATOM 1590 O O . LYS A 1 202 ? -5.675 12.397 4.190 1.00 90.38 202 LYS A O 1
ATOM 1595 N N . TYR A 1 203 ? -4.145 10.758 4.056 1.00 93.75 203 TYR A N 1
ATOM 1596 C CA . TYR A 1 203 ? -4.659 10.153 2.827 1.00 93.75 203 TYR A CA 1
ATOM 1597 C C . TYR A 1 203 ? -5.661 9.012 3.047 1.00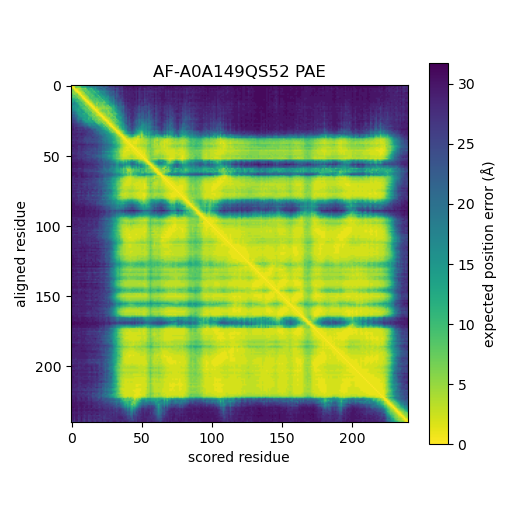 93.75 203 TYR A C 1
ATOM 1599 O O . TYR A 1 203 ? -6.181 8.495 2.065 1.00 93.75 203 TYR A O 1
ATOM 1607 N N . ILE A 1 204 ? -6.008 8.645 4.291 1.00 93.69 204 ILE A N 1
ATOM 1608 C CA . ILE A 1 204 ? -7.070 7.649 4.556 1.00 93.69 204 ILE A CA 1
ATOM 1609 C C . ILE A 1 204 ? -8.403 7.999 3.859 1.00 93.69 204 ILE A C 1
ATOM 1611 O O . ILE A 1 204 ? -8.989 7.103 3.247 1.00 93.69 204 ILE A O 1
ATOM 1615 N N . PRO A 1 205 ? -8.894 9.258 3.878 1.00 92.38 205 PRO A N 1
ATOM 1616 C CA . PRO A 1 205 ? -10.136 9.611 3.180 1.00 92.38 205 PRO A CA 1
ATOM 1617 C C . PRO A 1 205 ? -10.054 9.453 1.653 1.00 92.38 205 PRO A C 1
ATOM 1619 O O . PRO A 1 205 ? -11.080 9.348 0.991 1.00 92.38 205 PRO A O 1
ATOM 1622 N N . HIS A 1 206 ? -8.837 9.410 1.102 1.00 93.56 206 HIS A N 1
ATOM 1623 C CA . HIS A 1 206 ? -8.544 9.316 -0.329 1.00 93.56 206 HIS A CA 1
ATOM 1624 C C . HIS A 1 206 ? -7.929 7.961 -0.713 1.00 93.56 206 HIS A C 1
ATOM 1626 O O . HIS A 1 206 ? -7.269 7.858 -1.747 1.00 93.56 206 HIS A O 1
ATOM 1632 N N . LEU A 1 207 ? -8.112 6.923 0.116 1.00 94.75 207 LEU A N 1
ATOM 1633 C CA . LEU A 1 207 ? -7.434 5.638 -0.062 1.00 94.75 207 LEU A CA 1
ATOM 1634 C C . LEU A 1 207 ? -7.694 5.022 -1.443 1.00 94.75 207 LEU A C 1
ATOM 1636 O O . LEU A 1 207 ? -6.742 4.623 -2.105 1.00 94.75 207 LEU A O 1
ATOM 1640 N N . ASP A 1 208 ? -8.948 4.978 -1.896 1.00 92.88 208 ASP A N 1
ATOM 1641 C CA . ASP A 1 208 ? -9.308 4.341 -3.171 1.00 92.88 208 ASP A CA 1
ATOM 1642 C C . ASP A 1 208 ? -8.631 5.030 -4.369 1.00 92.88 208 ASP A C 1
ATOM 1644 O O . ASP A 1 208 ? -8.106 4.366 -5.265 1.00 92.88 208 ASP A O 1
ATOM 1648 N N . GLU A 1 209 ? -8.581 6.367 -4.361 1.00 95.75 209 GLU A N 1
ATOM 1649 C CA . GLU A 1 209 ? -7.898 7.168 -5.386 1.00 95.75 209 GLU A CA 1
ATOM 1650 C C . GLU A 1 209 ? -6.386 6.914 -5.362 1.00 95.75 209 GLU A C 1
ATOM 1652 O O . GLU A 1 209 ? -5.779 6.636 -6.399 1.00 95.75 209 GLU A O 1
ATOM 1657 N N . LEU A 1 210 ? -5.791 6.948 -4.167 1.00 96.25 210 LEU A N 1
ATOM 1658 C CA . LEU A 1 210 ? -4.373 6.688 -3.945 1.00 96.25 210 LEU A CA 1
ATOM 1659 C C . LEU A 1 210 ? -3.973 5.292 -4.448 1.00 96.25 210 LEU A C 1
ATOM 1661 O O . LEU A 1 210 ? -3.023 5.154 -5.223 1.00 96.25 210 LEU A O 1
ATOM 1665 N N . VAL A 1 211 ? -4.703 4.258 -4.028 1.00 95.62 211 VAL A N 1
ATOM 1666 C CA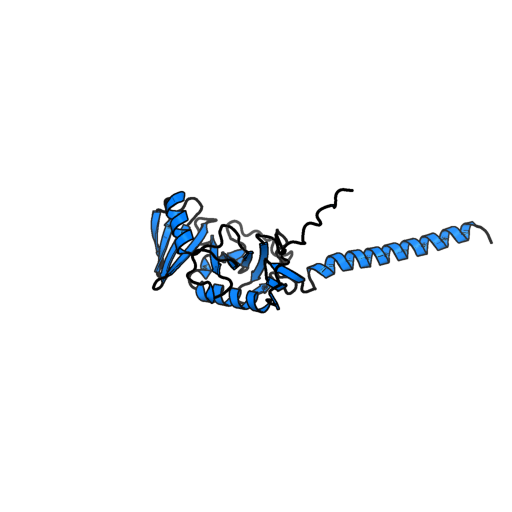 . VAL A 1 211 ? -4.451 2.859 -4.401 1.00 95.62 211 VAL A CA 1
ATOM 1667 C C . VAL A 1 211 ? -4.626 2.673 -5.901 1.00 95.62 211 VAL A C 1
ATOM 1669 O O . VAL A 1 211 ? -3.752 2.085 -6.540 1.00 95.62 211 VAL A O 1
ATOM 1672 N N . GLY A 1 212 ? -5.706 3.207 -6.478 1.00 96.25 212 GLY A N 1
ATOM 1673 C CA . GLY A 1 212 ? -5.964 3.141 -7.914 1.00 96.25 212 GLY A CA 1
ATOM 1674 C C . GLY A 1 212 ? -4.843 3.782 -8.734 1.00 96.25 212 GLY A C 1
ATOM 1675 O O . GLY A 1 212 ? -4.330 3.164 -9.671 1.00 96.25 212 GLY A O 1
ATOM 1676 N N . ALA A 1 213 ? -4.395 4.978 -8.346 1.00 96.69 213 ALA A N 1
ATOM 1677 C CA . ALA A 1 213 ? -3.317 5.689 -9.027 1.00 96.69 213 ALA A CA 1
ATOM 1678 C C . ALA A 1 213 ? -1.980 4.934 -8.937 1.00 96.69 213 ALA A C 1
ATOM 1680 O O . ALA A 1 213 ? -1.290 4.760 -9.947 1.00 96.69 213 ALA A O 1
ATOM 1681 N N . VAL A 1 214 ? -1.622 4.433 -7.747 1.00 96.81 214 VAL A N 1
ATOM 1682 C CA . VAL A 1 214 ? -0.394 3.648 -7.554 1.00 96.81 214 VAL A CA 1
ATOM 1683 C C . VAL A 1 214 ? -0.448 2.344 -8.346 1.00 96.81 214 VAL A C 1
ATOM 1685 O O . VAL A 1 214 ? 0.515 2.008 -9.040 1.00 96.81 214 VAL A O 1
ATOM 1688 N N . ARG A 1 215 ? -1.574 1.627 -8.301 1.00 97.06 215 ARG A N 1
ATOM 1689 C CA . ARG A 1 215 ? -1.773 0.380 -9.044 1.00 97.06 215 ARG A CA 1
ATOM 1690 C C . ARG A 1 215 ? -1.582 0.597 -10.540 1.00 97.06 215 ARG A C 1
ATOM 1692 O O . ARG A 1 215 ? -0.749 -0.078 -11.142 1.00 97.06 215 ARG A O 1
ATOM 1699 N N . GLN A 1 216 ? -2.275 1.575 -11.123 1.00 95.75 216 GLN A N 1
ATOM 1700 C CA . GLN A 1 216 ? -2.143 1.905 -12.544 1.00 95.75 216 GLN A CA 1
ATOM 1701 C C . GLN A 1 216 ? -0.701 2.276 -12.912 1.00 95.75 216 GLN A C 1
ATOM 1703 O O . GLN A 1 216 ? -0.181 1.837 -13.943 1.00 95.75 216 GLN A O 1
ATOM 1708 N N . LYS A 1 217 ? -0.016 3.044 -12.054 1.00 94.88 217 LYS A N 1
ATOM 1709 C CA . LYS A 1 217 ? 1.383 3.426 -12.261 1.00 94.88 217 LYS A CA 1
ATOM 1710 C C . LYS A 1 217 ? 2.303 2.207 -12.312 1.00 94.88 217 LYS A C 1
ATOM 1712 O O . LYS A 1 217 ? 3.055 2.070 -13.277 1.00 94.88 217 LYS A O 1
ATOM 1717 N N . VAL A 1 218 ? 2.225 1.319 -11.321 1.00 94.06 218 VAL A N 1
ATOM 1718 C CA . VAL A 1 218 ? 3.063 0.111 -11.248 1.00 94.06 218 VAL A CA 1
ATOM 1719 C C . VAL A 1 218 ? 2.758 -0.835 -12.411 1.00 94.06 218 VAL A C 1
ATOM 1721 O O . VAL A 1 218 ? 3.679 -1.324 -13.066 1.00 94.06 218 VAL A O 1
ATOM 1724 N N . GLN A 1 219 ? 1.480 -1.035 -12.739 1.00 94.31 219 GLN A N 1
ATOM 1725 C CA . GLN A 1 219 ? 1.062 -1.852 -13.880 1.00 94.31 219 GLN A CA 1
ATOM 1726 C C . GLN A 1 219 ? 1.559 -1.294 -15.223 1.00 94.31 219 GLN A C 1
ATOM 1728 O O . GLN A 1 219 ? 1.905 -2.071 -16.108 1.00 94.31 219 GLN A O 1
ATOM 1733 N N . SER A 1 220 ? 1.683 0.030 -15.384 1.00 92.56 220 SER A N 1
ATOM 1734 C CA . SER A 1 220 ? 2.219 0.636 -16.620 1.00 92.56 220 SER A CA 1
ATOM 1735 C C . SER A 1 220 ? 3.668 0.225 -16.936 1.00 92.56 220 SER A C 1
ATOM 1737 O O . SER A 1 220 ? 4.125 0.325 -18.085 1.00 92.56 220 SER A O 1
ATOM 1739 N N . TRP A 1 221 ? 4.393 -0.252 -15.922 1.00 91.38 221 TRP A N 1
ATOM 1740 C CA . TRP A 1 221 ? 5.763 -0.745 -16.030 1.00 91.38 221 TRP A CA 1
ATOM 1741 C C . TRP A 1 221 ? 5.844 -2.243 -16.306 1.00 91.38 221 TRP A C 1
ATOM 1743 O O . TRP A 1 221 ? 6.923 -2.724 -16.647 1.00 91.38 221 TRP A O 1
ATOM 1753 N N . HIS A 1 222 ? 4.735 -2.978 -16.201 1.00 90.44 222 HIS A N 1
ATOM 1754 C CA . HIS A 1 222 ? 4.679 -4.388 -16.572 1.00 90.44 222 HIS A CA 1
ATOM 1755 C C . HIS A 1 222 ? 4.937 -4.548 -18.076 1.00 90.44 222 HIS A C 1
ATOM 1757 O O . HIS A 1 222 ? 4.498 -3.740 -18.906 1.00 90.44 222 HIS A O 1
ATOM 1763 N N . ARG A 1 223 ? 5.738 -5.553 -18.437 1.00 83.50 223 ARG A N 1
ATOM 1764 C CA . ARG A 1 223 ? 6.137 -5.801 -19.833 1.00 83.50 223 ARG A CA 1
ATOM 1765 C C . ARG A 1 223 ? 5.950 -7.241 -20.274 1.00 83.50 223 ARG A C 1
ATOM 1767 O O . ARG A 1 223 ? 5.755 -7.465 -21.465 1.00 83.50 223 ARG A O 1
ATOM 1774 N N . CYS A 1 224 ? 6.043 -8.205 -19.364 1.00 72.69 224 CYS A N 1
ATOM 1775 C CA . CYS A 1 224 ? 5.961 -9.614 -19.719 1.00 72.69 224 CYS A CA 1
ATOM 1776 C C . CYS A 1 224 ? 5.679 -10.507 -18.511 1.00 72.69 224 CYS A C 1
ATOM 1778 O O . CYS A 1 224 ? 6.051 -10.165 -17.390 1.00 72.69 224 CYS A O 1
ATOM 1780 N N . ALA A 1 225 ? 5.110 -11.680 -18.793 1.00 64.00 225 ALA A N 1
ATOM 1781 C CA . ALA A 1 225 ? 5.184 -12.851 -17.931 1.00 64.00 225 ALA A CA 1
ATOM 1782 C C . ALA A 1 225 ? 6.331 -13.742 -18.434 1.00 64.00 225 ALA A C 1
ATOM 1784 O O . ALA A 1 225 ? 6.421 -14.031 -19.632 1.00 64.00 225 ALA A O 1
ATOM 1785 N N . ILE A 1 226 ? 7.231 -14.152 -17.547 1.00 56.31 226 ILE A N 1
ATOM 1786 C CA . ILE A 1 226 ? 8.335 -15.055 -17.865 1.00 56.31 226 ILE A CA 1
ATOM 1787 C C . ILE A 1 226 ? 7.835 -16.498 -17.746 1.00 56.31 226 ILE A C 1
ATOM 1789 O O . ILE A 1 226 ? 7.267 -16.865 -16.717 1.00 56.31 226 ILE A O 1
ATOM 1793 N N . PRO A 1 227 ? 8.056 -17.354 -18.761 1.00 48.16 227 PRO A N 1
ATOM 1794 C CA . PRO A 1 227 ? 7.756 -18.774 -18.648 1.00 48.16 227 PRO A CA 1
ATOM 1795 C C . PRO A 1 227 ? 8.554 -19.387 -17.497 1.00 48.16 227 PRO A C 1
ATOM 1797 O O . PRO A 1 227 ? 9.773 -19.214 -17.419 1.00 48.16 227 PRO A O 1
ATOM 1800 N N . LYS A 1 228 ? 7.880 -20.133 -16.617 1.00 49.34 228 LYS A N 1
ATOM 1801 C CA . LYS A 1 228 ? 8.551 -20.900 -15.565 1.00 49.34 228 LYS A CA 1
ATOM 1802 C C . LYS A 1 228 ? 9.572 -21.827 -16.215 1.00 49.34 228 LYS A C 1
ATOM 1804 O O . LYS A 1 228 ? 9.214 -22.654 -17.050 1.00 49.34 228 LYS A O 1
ATOM 1809 N N . VAL A 1 229 ? 10.837 -21.704 -15.823 1.00 45.25 229 VAL A N 1
ATOM 1810 C CA . VAL A 1 229 ? 11.822 -22.745 -16.114 1.00 45.25 229 VAL A CA 1
ATOM 1811 C C . VAL A 1 229 ? 11.458 -23.911 -15.203 1.00 45.25 229 VAL A C 1
ATOM 1813 O O . VAL A 1 229 ? 11.843 -23.937 -14.034 1.00 45.25 229 VAL A O 1
ATOM 1816 N N . GLU A 1 230 ? 10.642 -24.839 -15.706 1.00 42.25 230 GLU A N 1
ATOM 1817 C CA . GLU A 1 230 ? 10.500 -26.142 -15.068 1.00 42.25 230 GLU A CA 1
ATOM 1818 C C . GLU A 1 230 ? 11.900 -26.749 -14.969 1.00 42.25 230 GLU A C 1
ATOM 1820 O O . GLU A 1 230 ? 12.651 -26.762 -15.944 1.00 42.25 230 GLU A O 1
ATOM 1825 N N . SER A 1 231 ? 12.266 -27.136 -13.747 1.00 42.50 231 SER A N 1
ATOM 1826 C CA . SER A 1 231 ? 13.532 -27.753 -13.347 1.00 42.50 231 SER A CA 1
ATOM 1827 C C . SER A 1 231 ? 14.312 -28.382 -14.500 1.00 42.50 231 SER A C 1
ATOM 1829 O O . SER A 1 231 ? 13.804 -29.282 -15.173 1.00 42.50 231 SER A O 1
ATOM 1831 N N . PHE A 1 232 ? 15.576 -27.978 -14.668 1.00 41.72 232 PHE A N 1
ATOM 1832 C CA . PHE A 1 232 ? 16.495 -28.723 -15.520 1.00 41.72 232 PHE A CA 1
ATOM 1833 C C . PHE A 1 232 ? 16.438 -30.199 -15.113 1.00 41.72 232 PHE A C 1
ATOM 1835 O O . PHE A 1 232 ? 16.574 -30.489 -13.917 1.00 41.72 232 PHE A O 1
ATOM 1842 N N . PRO A 1 233 ? 16.221 -31.129 -16.061 1.00 38.59 233 PRO A N 1
ATOM 1843 C CA . PRO A 1 233 ? 16.267 -32.541 -15.748 1.00 38.59 233 PRO A CA 1
ATOM 1844 C C . PRO A 1 233 ? 17.618 -32.805 -15.101 1.00 38.59 233 PRO A C 1
ATOM 1846 O O . PRO A 1 233 ? 18.668 -32.509 -15.674 1.00 38.59 233 PRO A O 1
ATOM 1849 N N . THR A 1 234 ? 17.583 -33.304 -13.868 1.00 42.47 234 THR A N 1
ATOM 1850 C CA . THR A 1 234 ? 18.774 -33.761 -13.173 1.00 42.47 234 THR A CA 1
ATOM 1851 C C . THR A 1 234 ? 19.423 -34.775 -14.100 1.00 42.47 234 THR A C 1
ATOM 1853 O O . THR A 1 234 ? 18.850 -35.838 -14.351 1.00 42.47 234 THR A O 1
ATOM 1856 N N . VAL A 1 235 ? 20.578 -34.431 -14.673 1.00 44.41 235 VAL A N 1
ATOM 1857 C CA . VAL A 1 235 ? 21.386 -35.402 -15.403 1.00 44.41 235 VAL A CA 1
ATOM 1858 C C . VAL A 1 235 ? 21.725 -36.463 -14.370 1.00 44.41 235 VAL A C 1
ATOM 1860 O O . VAL A 1 235 ? 22.547 -36.237 -13.485 1.00 44.41 235 VAL A O 1
ATOM 1863 N N . LYS A 1 236 ? 21.025 -37.601 -14.428 1.00 43.47 236 LYS A N 1
ATOM 1864 C CA . LYS A 1 236 ? 21.452 -38.799 -13.720 1.00 43.47 236 LYS A CA 1
ATOM 1865 C C . LYS A 1 236 ? 22.855 -39.068 -14.235 1.00 43.47 236 LYS A C 1
ATOM 1867 O O . LYS A 1 236 ? 23.028 -39.384 -15.412 1.00 43.47 236 LYS A O 1
ATOM 1872 N N . SER A 1 237 ? 23.847 -38.886 -13.371 1.00 45.97 237 SER A N 1
ATOM 1873 C CA . SER A 1 237 ? 25.174 -39.425 -13.602 1.00 45.97 237 SER A CA 1
ATOM 1874 C C . SER A 1 237 ? 24.990 -40.902 -13.940 1.00 45.97 237 SER A C 1
ATOM 1876 O O . SER A 1 237 ? 24.458 -41.676 -13.144 1.00 45.97 237 SER A O 1
ATOM 1878 N N . SER A 1 238 ? 25.330 -41.269 -15.175 1.00 38.00 238 SER A N 1
ATOM 1879 C CA . SER A 1 238 ? 25.390 -42.675 -15.552 1.00 38.00 238 SER A CA 1
ATOM 1880 C C . SER A 1 238 ? 26.521 -43.302 -14.741 1.00 38.00 238 SER A C 1
ATOM 1882 O O . SER A 1 238 ? 27.628 -42.762 -14.755 1.00 38.00 238 SER A O 1
ATOM 1884 N N . PRO A 1 239 ? 26.273 -44.389 -13.997 1.00 52.31 239 PRO A N 1
ATOM 1885 C CA . PRO A 1 239 ? 27.350 -45.124 -13.374 1.00 52.31 239 PRO A CA 1
ATOM 1886 C C . PRO A 1 239 ? 27.989 -45.998 -14.450 1.00 52.31 239 PRO A C 1
ATOM 1888 O O . PRO A 1 239 ? 27.428 -47.038 -14.782 1.00 52.31 239 PRO A O 1
ATOM 1891 N N . THR A 1 240 ? 29.110 -45.566 -15.029 1.00 44.25 240 THR A N 1
ATOM 1892 C CA . THR A 1 240 ? 30.316 -46.387 -15.277 1.00 44.25 240 THR A CA 1
ATOM 1893 C C . THR A 1 240 ? 31.422 -45.556 -15.906 1.00 44.25 240 THR A C 1
ATOM 1895 O O . THR A 1 240 ? 31.131 -44.803 -16.860 1.00 44.25 240 THR A O 1
#

Nearest PDB structures (foldseek):
  2plg-assembly1_B  TM=4.421E-01  e=5.949E-01  Synechococcus elongatus
  5tz5-assembly1_B  TM=1.532E-01  e=3.069E-01  Moorena producens 3L
  6sh5-assembly1_A  TM=3.925E-01  e=5.113E+00  Saccharomyces cerevisiae
  6sh3-assembly1_A  TM=2.675E-01  e=5.113E+00  Saccharomyces cerevisiae
  6euj-assembly1_C  TM=1.153E-01  e=3.112E+00  Bacteroides thetaiotaomicron VPI-5482

Mean predicted aligned error: 12.88 Å

Solvent-accessible surface area (backbone atoms only — not comparable to full-atom values): 13358 Å² total; per-residue (Å²): 135,68,74,73,64,58,63,60,54,60,53,56,55,52,51,53,51,48,53,50,53,49,49,50,52,53,44,49,66,62,44,55,66,60,68,39,64,45,80,43,38,48,30,56,34,32,32,51,43,62,45,41,26,68,43,98,59,80,57,52,65,30,74,46,88,51,12,31,43,38,32,31,24,23,63,90,78,63,43,54,52,74,90,53,91,78,67,75,66,82,59,88,77,60,48,66,31,63,78,62,33,31,34,41,39,32,47,33,18,51,44,98,79,30,42,26,33,60,52,51,51,53,48,42,53,72,77,47,61,56,43,78,75,51,65,47,97,91,58,29,40,31,20,45,38,88,75,31,38,37,35,39,32,79,58,90,95,42,54,48,47,38,45,27,38,60,76,48,97,56,90,46,29,49,26,34,40,64,42,54,57,46,77,91,50,62,92,40,66,62,30,59,43,21,36,38,37,38,30,27,45,87,44,62,92,44,40,70,60,53,50,51,54,51,41,54,55,59,56,71,26,52,76,47,74,54,80,79,81,72,73,76,76,77,76,72,79,74,93,127

Organism: NCBI:txid2724927

Secondary structure (DSSP, 8-state):
--THHHHHHHHHHHHHHHHHHHHHHHHHHHHHHHHSPEEEEETTEEEEEPTT-B-SS--B-BSSSSEEEEEEEETTTTEEP---TTTTS--TT--HHHHS-EEEEEEEES-TT-B-HHHHHHHHHHHT-PEEEEE-TTS-EEEEETTEEEEEEEETTEEEEEEEEE-SSSS-EEEEEEEESSGGGTT-SB-SEEEEEEEEGGGGGGHHHHHHHHHHHHHTTEEEEPPP------------

Sequence (240 aa):
MSMLKIITLTTVVGVTALCLAGAWAVHKHSVEEKTMSHQVLIGDDCFVIPPGYSSGQGGRVGNTGMALLMLRMQYPSLAPFRETKEMHTQHPGQSEFDIFDLIDVSLQYKEPNNVSDEEIFRRSTRYDNPVKIGTTPDGYDVYKIVTGRLYSKDVGQHKIVISCVQLSDDDSGICHYIAPLWEKDEGKEFYDYALYLAFSKKYIPHLDELVGAVRQKVQSWHRCAIPKVESFPTVKSSPT

pLDDT: mean 76.12, std 21.2, range [30.28, 97.25]

Foldseek 3Di:
DDPVVVVVVVVVVVVVVCVVVVVVVVCCVVCVQAQAFDWWAFAQFIFGHGGQQADPDDWQTDNDQKTKGKGKAAPPVRHRDDDDPVVPPDPPQADPLVVRVMKIKMKIFNDPPQFFPVVVVVVCCVPFVWAFDDADPLGWTWTQGPQGIWTWHDDPPGIFIKDWGRRDPPQWTWIWGKDALDPVCPPPGGHRIIIIMIHTPVCPSVVVVVCVSVSVVRVVRTDDGHPDPDDDPDPPPDDD